Protein AF-A0A926H0R6-F1 (afdb_monomer)

Mean predicted aligned error: 11.36 Å

Solvent-accessible surface area (backbone atoms only — not comparable to full-atom values): 12948 Å² total; per-residue (Å²): 141,80,86,80,84,81,83,81,85,80,87,83,8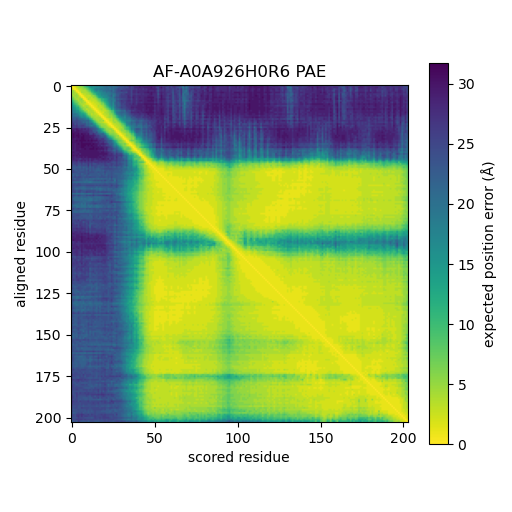8,79,91,78,89,80,87,78,87,74,85,85,77,82,84,78,87,80,84,88,77,82,80,68,85,74,59,99,79,64,80,86,72,78,68,80,77,82,67,42,76,54,72,52,59,65,68,52,47,35,68,73,57,62,52,50,73,68,49,51,52,51,46,49,50,47,47,49,53,46,52,61,71,60,48,72,79,76,77,67,79,34,100,80,74,47,78,68,80,79,79,51,76,64,55,51,50,53,51,48,52,54,46,51,52,48,46,51,50,40,24,52,56,50,55,70,69,45,52,84,79,36,51,62,51,50,55,37,51,40,43,21,48,42,29,38,49,67,48,69,46,59,76,75,55,52,61,78,45,64,70,47,72,70,44,39,51,55,42,28,70,55,38,87,81,47,51,53,67,66,53,55,73,67,47,52,74,68,38,49,53,52,56,56,70,68,48,78,80,88,125

Nearest PDB structures (foldseek):
  6lm1-assembly1_C  TM=3.116E-01  e=1.426E+00  Tolypothrix sp. NIES-4075

Radius of gyration: 22.35 Å; Cα contacts (8 Å, |Δi|>4): 126; chains: 1; bounding box: 53×66×62 Å

Structure (mmCIF, N/CA/C/O backbone):
data_AF-A0A926H0R6-F1
#
_entry.id   AF-A0A926H0R6-F1
#
loop_
_atom_site.group_PDB
_atom_site.id
_atom_site.type_symbol
_atom_site.label_atom_id
_atom_site.label_alt_id
_atom_site.label_comp_id
_atom_site.label_asym_id
_atom_site.label_entity_id
_atom_site.label_seq_id
_atom_site.pdbx_PDB_ins_code
_atom_site.Cartn_x
_atom_site.Cartn_y
_atom_site.Cartn_z
_atom_site.occupancy
_atom_site.B_iso_or_equiv
_atom_site.auth_seq_id
_atom_site.auth_comp_id
_atom_site.auth_asym_id
_atom_site.auth_atom_id
_atom_site.pdbx_PDB_model_num
ATOM 1 N N . MET A 1 1 ? -22.188 37.242 25.058 1.00 43.59 1 MET A N 1
ATOM 2 C CA . MET A 1 1 ? -23.201 36.184 24.853 1.00 43.59 1 MET A CA 1
ATOM 3 C C . MET A 1 1 ? -23.265 35.918 23.361 1.00 43.59 1 MET A C 1
ATOM 5 O O . MET A 1 1 ? -23.744 36.778 22.641 1.00 43.59 1 MET A O 1
ATOM 9 N N . ASN A 1 2 ? -22.692 34.804 22.899 1.00 40.09 2 ASN A N 1
ATOM 10 C CA . ASN A 1 2 ? -22.633 34.453 21.476 1.00 40.09 2 ASN A CA 1
ATOM 11 C C . ASN A 1 2 ? -23.509 33.218 21.225 1.00 40.09 2 ASN A C 1
ATOM 13 O O . ASN A 1 2 ? -23.423 32.274 22.014 1.00 40.09 2 ASN A O 1
ATOM 17 N N . PRO A 1 3 ? -24.358 33.223 20.182 1.00 56.47 3 PRO A N 1
ATOM 18 C CA . PRO A 1 3 ? -25.362 32.193 19.988 1.00 56.47 3 PRO A CA 1
ATOM 19 C C . PRO A 1 3 ? -24.773 30.873 19.476 1.00 56.47 3 PRO A C 1
ATOM 21 O O . PRO A 1 3 ? -23.846 30.809 18.668 1.00 56.47 3 PRO A O 1
ATOM 24 N N . THR A 1 4 ? -25.380 29.825 20.010 1.00 53.19 4 THR A N 1
ATOM 25 C CA . THR A 1 4 ? -25.258 28.391 19.780 1.00 53.19 4 THR A CA 1
ATOM 26 C C . THR A 1 4 ? -25.299 28.017 18.296 1.00 53.19 4 THR A C 1
ATOM 28 O O . THR A 1 4 ? -26.250 28.334 17.584 1.00 53.19 4 THR A O 1
ATOM 31 N N . LYS A 1 5 ? -24.280 27.284 17.831 1.00 55.09 5 LYS A N 1
ATOM 32 C CA . LYS A 1 5 ? -24.277 26.656 16.503 1.00 55.09 5 LYS A CA 1
ATOM 33 C C . LYS A 1 5 ? -25.198 25.436 16.529 1.00 55.09 5 LYS A C 1
ATOM 35 O O . LYS A 1 5 ? -24.943 24.481 17.256 1.00 55.09 5 LYS A O 1
ATOM 40 N N . GLN A 1 6 ? -26.274 25.506 15.753 1.00 46.56 6 GLN A N 1
ATOM 41 C CA . GLN A 1 6 ? -27.238 24.430 15.555 1.00 46.56 6 GLN A CA 1
ATOM 42 C C . GLN A 1 6 ? -26.593 23.278 14.773 1.00 46.56 6 GLN A C 1
ATOM 44 O O . GLN A 1 6 ? -26.162 23.437 13.633 1.00 46.56 6 GLN A O 1
ATOM 49 N N . THR A 1 7 ? -26.537 22.108 15.399 1.00 49.53 7 THR A N 1
ATOM 50 C CA . THR A 1 7 ? -26.286 20.816 14.759 1.00 49.53 7 THR A CA 1
ATOM 51 C C . THR A 1 7 ? -27.517 20.406 13.949 1.00 49.53 7 THR A C 1
ATOM 53 O O . THR A 1 7 ? -28.541 20.043 14.524 1.00 49.53 7 THR A O 1
ATOM 56 N N . MET A 1 8 ? -27.431 20.462 12.617 1.00 46.59 8 MET A N 1
ATOM 57 C CA . MET A 1 8 ? -28.417 19.845 11.726 1.00 46.59 8 MET A CA 1
ATOM 58 C C . MET A 1 8 ? -28.054 18.377 11.494 1.00 46.59 8 MET A C 1
ATOM 60 O O . MET A 1 8 ? -27.178 18.046 10.698 1.00 46.59 8 MET A O 1
ATOM 64 N N . THR A 1 9 ? -28.747 17.502 12.213 1.00 50.78 9 THR A N 1
ATOM 65 C CA . THR A 1 9 ? -28.768 16.055 11.991 1.00 50.78 9 THR A CA 1
ATOM 66 C C . THR A 1 9 ? -29.660 15.763 10.784 1.00 50.78 9 THR A C 1
ATOM 68 O O . THR A 1 9 ? -30.882 15.831 10.893 1.00 50.78 9 THR A O 1
ATOM 71 N N . ALA A 1 10 ? -29.073 15.452 9.628 1.00 52.97 10 ALA A N 1
ATOM 72 C CA . ALA A 1 10 ? -29.818 14.977 8.463 1.00 52.97 10 ALA A CA 1
ATOM 73 C C . ALA A 1 10 ? -29.716 13.448 8.382 1.00 52.97 10 ALA A C 1
ATOM 75 O O . ALA A 1 10 ? -28.676 12.892 8.033 1.00 52.97 10 ALA A O 1
ATOM 76 N N . ILE A 1 11 ? -30.811 12.779 8.739 1.00 53.97 11 ILE A N 1
ATOM 77 C CA . ILE A 1 11 ? -31.022 11.344 8.547 1.00 53.97 11 ILE A CA 1
ATOM 78 C C . ILE A 1 11 ? -31.402 11.140 7.078 1.00 53.97 11 ILE A C 1
ATOM 80 O O . ILE A 1 11 ? -32.470 11.576 6.655 1.00 53.97 11 ILE A O 1
ATOM 84 N N . PHE A 1 12 ? -30.543 10.473 6.308 1.00 49.59 12 PHE A N 1
ATOM 85 C CA . PHE A 1 12 ? -30.875 9.996 4.967 1.00 49.59 12 PHE A CA 1
ATOM 86 C C . PHE A 1 12 ? -30.918 8.468 4.982 1.00 49.59 12 PHE A C 1
ATOM 88 O O . PHE A 1 12 ? -29.890 7.794 4.977 1.00 49.59 12 PHE A O 1
ATOM 95 N N . ILE A 1 13 ? -32.137 7.934 5.029 1.00 57.31 13 ILE A N 1
ATOM 96 C CA . ILE A 1 13 ? -32.437 6.527 4.776 1.00 57.31 13 ILE A CA 1
ATOM 97 C C . ILE A 1 13 ? -32.892 6.439 3.322 1.00 57.31 13 ILE A C 1
ATOM 99 O O . ILE A 1 13 ? -33.930 6.990 2.964 1.00 57.31 13 ILE A O 1
ATOM 103 N N . ALA A 1 14 ? -32.133 5.728 2.493 1.00 51.16 14 ALA A N 1
ATOM 104 C CA . ALA A 1 14 ? -32.596 5.271 1.190 1.00 51.16 14 ALA A CA 1
ATOM 105 C C . ALA A 1 14 ? -32.067 3.852 0.949 1.00 51.16 14 ALA A C 1
ATOM 107 O O . ALA A 1 14 ? -30.951 3.651 0.474 1.00 51.16 14 ALA A O 1
ATOM 108 N N . LEU A 1 15 ? -32.885 2.865 1.325 1.00 52.38 15 LEU A N 1
ATOM 109 C CA . LEU A 1 15 ? -32.765 1.488 0.857 1.00 52.38 15 LEU A CA 1
ATOM 110 C C . LEU A 1 15 ? -33.202 1.452 -0.611 1.00 52.38 15 LEU A C 1
ATOM 112 O O . LEU A 1 15 ? -34.376 1.668 -0.908 1.00 52.38 15 LEU A O 1
ATOM 116 N N . LEU A 1 16 ? -32.284 1.122 -1.516 1.00 61.50 16 LEU A N 1
ATOM 117 C CA . LEU A 1 16 ? -32.637 0.693 -2.865 1.00 61.50 16 LEU A CA 1
ATOM 118 C C . LEU A 1 16 ? -31.937 -0.638 -3.146 1.00 61.50 16 LEU A C 1
ATOM 120 O O . LEU A 1 16 ? -30.750 -0.688 -3.459 1.00 61.50 16 LEU A O 1
ATOM 124 N N . ALA A 1 17 ? -32.683 -1.728 -2.976 1.00 54.56 17 ALA A N 1
ATOM 125 C CA . ALA A 1 17 ? -32.257 -3.065 -3.354 1.00 54.56 17 ALA A CA 1
ATOM 126 C C . ALA A 1 17 ? -32.544 -3.269 -4.847 1.00 54.56 17 ALA A C 1
ATOM 128 O O . ALA A 1 17 ? -33.696 -3.426 -5.247 1.00 54.56 17 ALA A O 1
ATOM 129 N N . VAL A 1 18 ? -31.496 -3.267 -5.671 1.00 57.09 18 VAL A N 1
ATOM 130 C CA . VAL A 1 18 ? -31.572 -3.701 -7.070 1.00 57.09 18 VAL A CA 1
ATOM 131 C C . VAL A 1 18 ? -30.968 -5.098 -7.151 1.00 57.09 18 VAL A C 1
ATOM 133 O O . VAL A 1 18 ? -29.755 -5.268 -7.063 1.00 57.09 18 VAL A O 1
ATOM 136 N N . ALA A 1 19 ? -31.829 -6.104 -7.288 1.00 54.84 19 ALA A N 1
ATOM 137 C CA . ALA A 1 19 ? -31.430 -7.470 -7.596 1.00 54.84 19 ALA A CA 1
ATOM 138 C C . ALA A 1 19 ? -31.252 -7.602 -9.115 1.00 54.84 19 ALA A C 1
ATOM 140 O O . ALA A 1 19 ? -32.226 -7.739 -9.853 1.00 54.84 19 ALA A O 1
ATOM 141 N N . SER A 1 20 ? -30.010 -7.547 -9.594 1.00 61.81 20 SER A N 1
ATOM 142 C CA . SER A 1 20 ? -29.658 -7.906 -10.968 1.00 61.81 20 SER A CA 1
ATOM 143 C C . SER A 1 20 ? -29.132 -9.342 -11.004 1.00 61.81 20 SER A C 1
ATOM 145 O O . SER A 1 20 ? -28.048 -9.651 -10.511 1.00 61.81 20 SER A O 1
ATOM 147 N N . ALA A 1 21 ? -29.925 -10.240 -11.589 1.00 53.62 21 ALA A N 1
ATOM 148 C CA . ALA A 1 21 ? -29.492 -11.584 -11.939 1.00 53.62 21 ALA A CA 1
ATOM 149 C C . ALA A 1 21 ? -28.583 -11.510 -13.175 1.00 53.62 21 ALA A C 1
ATOM 151 O O . ALA A 1 21 ? -29.041 -11.192 -14.271 1.00 53.62 21 ALA A O 1
ATOM 152 N N . SER A 1 22 ? -27.296 -11.802 -12.999 1.00 56.94 22 SER A N 1
ATOM 153 C CA . SER A 1 22 ? -26.353 -11.963 -14.109 1.00 56.94 22 SER A CA 1
ATOM 154 C C . SER A 1 22 ? -26.270 -13.441 -14.509 1.00 56.94 22 SER A C 1
ATOM 156 O O . SER A 1 22 ? -26.085 -14.287 -13.630 1.00 56.94 22 SER A O 1
ATOM 158 N N . PRO A 1 23 ? -26.370 -13.790 -15.806 1.00 55.56 23 PRO A N 1
ATOM 159 C CA . PRO A 1 23 ? -26.137 -15.151 -16.268 1.0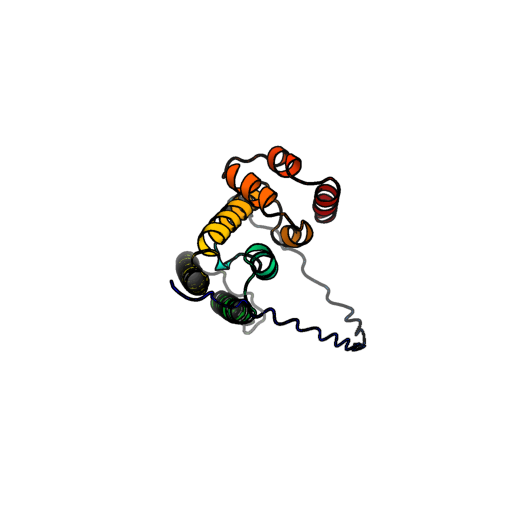0 55.56 23 PRO A CA 1
ATOM 160 C C . PRO A 1 23 ? -24.662 -15.528 -16.080 1.00 55.56 23 PRO A C 1
ATOM 162 O O . PRO A 1 23 ? -23.755 -14.852 -16.566 1.00 55.56 23 PRO A O 1
ATOM 165 N N . VAL A 1 24 ? -24.427 -16.632 -15.371 1.00 57.94 24 VAL A N 1
ATOM 166 C CA . VAL A 1 24 ? -23.109 -17.254 -15.217 1.00 57.94 24 VAL A CA 1
ATOM 167 C C . VAL A 1 24 ? -22.723 -17.898 -16.549 1.00 57.94 24 VAL A C 1
ATOM 169 O O . VAL A 1 24 ? -23.187 -18.985 -16.886 1.00 57.94 24 VAL A O 1
ATOM 172 N N . LEU A 1 25 ? -21.859 -17.232 -17.315 1.00 60.28 25 LEU A N 1
ATOM 173 C CA . LEU A 1 25 ? -21.138 -17.863 -18.416 1.00 60.28 25 LEU A CA 1
ATOM 174 C C . LEU A 1 25 ? -19.958 -18.645 -17.833 1.00 60.28 25 LEU A C 1
ATOM 176 O O . LEU A 1 25 ? -18.951 -18.081 -17.408 1.00 60.28 25 LEU A O 1
ATOM 180 N N . ALA A 1 26 ? -20.101 -19.967 -17.813 1.00 55.81 26 ALA A N 1
ATOM 181 C CA . ALA A 1 26 ? -19.024 -20.903 -17.545 1.00 55.81 26 ALA A CA 1
ATOM 182 C C . ALA A 1 26 ? -17.978 -20.825 -18.672 1.00 55.81 26 ALA A C 1
ATOM 184 O O . ALA A 1 26 ? -18.093 -21.503 -19.693 1.00 55.81 26 ALA A O 1
ATOM 185 N N . GLN A 1 27 ? -16.939 -20.007 -18.494 1.00 56.19 27 GLN A N 1
ATOM 186 C CA . GLN A 1 27 ? -15.769 -20.033 -19.368 1.00 56.19 27 GLN A CA 1
ATOM 187 C C . GLN A 1 27 ? -14.824 -21.154 -18.922 1.00 56.19 27 GLN A C 1
ATOM 189 O O . GLN A 1 27 ? -13.934 -20.996 -18.089 1.00 56.19 27 GLN A O 1
ATOM 194 N N . ARG A 1 28 ? -15.084 -22.328 -19.494 1.00 48.53 28 ARG A N 1
ATOM 195 C CA . ARG A 1 28 ? -14.245 -23.524 -19.475 1.00 48.53 28 ARG A CA 1
ATOM 196 C C . ARG A 1 28 ? -13.055 -23.331 -20.423 1.00 48.53 28 ARG A C 1
ATOM 198 O O . ARG A 1 28 ? -13.261 -23.122 -21.611 1.00 48.53 28 ARG A O 1
ATOM 205 N N . GLY A 1 29 ? -11.838 -23.533 -19.917 1.00 43.88 29 GLY A N 1
ATOM 206 C CA . GLY A 1 29 ? -10.712 -24.030 -20.719 1.00 43.88 29 GLY A CA 1
ATOM 207 C C . GLY A 1 29 ? -9.633 -23.016 -21.115 1.00 43.88 29 GLY A C 1
ATOM 208 O O . GLY A 1 29 ? -9.831 -22.178 -21.985 1.00 43.88 29 GLY A O 1
ATOM 209 N N . GLY A 1 30 ? -8.453 -23.196 -20.519 1.00 43.69 30 GLY A N 1
ATOM 210 C CA . GLY A 1 30 ? -7.177 -22.570 -20.872 1.00 43.69 30 GLY A CA 1
ATOM 211 C C . GLY A 1 30 ? -6.252 -22.657 -19.654 1.00 43.69 30 GLY A C 1
ATOM 212 O O . GLY A 1 30 ? -6.251 -21.764 -18.824 1.00 43.69 30 GLY A O 1
ATOM 213 N N . GLY A 1 31 ? -5.558 -23.758 -19.361 1.00 43.41 31 GLY A N 1
ATOM 214 C CA . GLY A 1 31 ? -4.883 -24.649 -20.294 1.00 43.41 31 GLY A CA 1
ATOM 215 C C . GLY A 1 31 ? -3.548 -24.026 -20.701 1.00 43.41 31 GLY A C 1
ATOM 216 O O . GLY A 1 31 ? -3.504 -23.279 -21.668 1.00 43.41 31 GLY A O 1
ATOM 217 N N . GLY A 1 32 ? -2.476 -24.350 -19.971 1.00 42.47 32 GLY A N 1
ATOM 218 C CA . GLY A 1 32 ? -1.101 -24.170 -20.448 1.00 42.47 32 GLY A CA 1
ATOM 219 C C . GLY A 1 32 ? -0.351 -22.969 -19.876 1.00 42.47 32 GLY A C 1
ATOM 220 O O . GLY A 1 32 ? -0.428 -21.857 -20.381 1.00 42.47 32 GLY A O 1
ATOM 221 N N . GLY A 1 33 ? 0.460 -23.226 -18.853 1.00 38.09 33 GLY A N 1
ATOM 222 C CA . GLY A 1 33 ? 1.425 -22.269 -18.320 1.00 38.09 33 GLY A CA 1
ATOM 223 C C . GLY A 1 33 ? 2.471 -22.963 -17.461 1.00 38.09 33 GLY A C 1
ATOM 224 O O . GLY A 1 33 ? 2.718 -22.551 -16.334 1.00 38.09 33 GLY A O 1
ATOM 225 N N . PHE A 1 34 ? 3.013 -24.067 -17.980 1.00 39.03 34 PHE A N 1
ATOM 226 C CA . PHE A 1 34 ? 4.142 -24.800 -17.419 1.00 39.03 34 PHE A CA 1
ATOM 227 C C . PHE A 1 34 ? 5.294 -23.814 -17.196 1.00 39.03 34 PHE A C 1
ATOM 229 O O . PHE A 1 34 ? 5.878 -23.292 -18.148 1.00 39.03 34 PHE A O 1
ATOM 236 N N . GLY A 1 35 ? 5.558 -23.503 -15.925 1.00 39.12 35 GLY A N 1
ATOM 237 C CA . GLY A 1 35 ? 6.699 -22.708 -15.502 1.00 39.12 35 GLY A CA 1
ATOM 238 C C . GLY A 1 35 ? 7.971 -23.388 -15.983 1.00 39.12 35 GLY A C 1
ATOM 239 O O . GLY A 1 35 ? 8.364 -24.425 -15.455 1.00 39.12 35 GLY A O 1
ATOM 240 N N . GLY A 1 36 ? 8.574 -22.820 -17.026 1.00 38.53 36 GLY A N 1
ATOM 241 C CA . GLY A 1 36 ? 9.830 -23.309 -17.569 1.00 38.53 36 GLY A CA 1
ATOM 242 C C . GLY A 1 36 ? 10.932 -23.327 -16.499 1.00 38.53 36 GLY A C 1
ATOM 243 O O . GLY A 1 36 ? 10.884 -22.521 -15.563 1.00 38.53 36 GLY A O 1
ATOM 244 N N . PRO A 1 37 ? 11.928 -24.220 -16.632 1.00 39.34 37 PRO A N 1
ATOM 245 C CA . PRO A 1 37 ? 12.999 -24.394 -15.660 1.00 39.34 37 PRO A CA 1
ATOM 246 C C . PRO A 1 37 ? 13.697 -23.065 -15.370 1.00 39.34 37 PRO A C 1
ATOM 248 O O . PRO A 1 37 ? 14.290 -22.442 -16.252 1.00 39.34 37 PRO A O 1
ATOM 251 N N . GLY A 1 38 ? 13.591 -22.618 -14.120 1.00 39.28 38 GLY A N 1
ATOM 252 C CA . GLY A 1 38 ? 14.312 -21.460 -13.622 1.00 39.28 38 GLY A CA 1
ATOM 253 C C . GLY A 1 38 ? 15.811 -21.691 -13.759 1.00 39.28 38 GLY A C 1
ATOM 254 O O . GLY A 1 38 ? 16.366 -22.590 -13.130 1.00 39.28 38 GLY A O 1
ATOM 255 N N . GLY A 1 39 ? 16.461 -20.867 -14.579 1.00 38.09 39 GLY A N 1
ATOM 256 C CA . GLY A 1 39 ? 17.914 -20.823 -14.660 1.00 38.09 39 GLY A CA 1
ATOM 257 C C . GLY A 1 39 ? 18.558 -20.479 -13.304 1.00 38.09 39 GLY A C 1
ATOM 258 O O . GLY A 1 39 ? 17.908 -19.884 -12.431 1.00 38.09 39 GLY A O 1
ATOM 259 N N . PRO A 1 40 ? 19.839 -20.842 -13.113 1.00 37.84 40 PRO A N 1
ATOM 260 C CA . PRO A 1 40 ? 20.592 -20.579 -11.890 1.00 37.84 40 PRO A CA 1
ATOM 261 C C . PRO A 1 40 ? 20.707 -19.064 -11.668 1.00 37.84 40 PRO A C 1
ATOM 263 O O . PRO A 1 40 ? 21.462 -18.364 -12.331 1.00 37.84 40 PRO A O 1
ATOM 266 N N . GLY A 1 41 ? 19.867 -18.552 -10.770 1.00 44.41 41 GLY A N 1
ATOM 267 C CA . GLY A 1 41 ? 19.607 -17.121 -10.571 1.00 44.41 41 GLY A CA 1
ATOM 268 C C . GLY A 1 41 ? 18.185 -16.827 -10.073 1.00 44.41 41 GLY A C 1
ATOM 269 O O . GLY A 1 41 ? 17.877 -15.700 -9.689 1.00 44.41 41 GLY A O 1
ATOM 270 N N . GLY A 1 42 ? 17.314 -17.843 -10.047 1.00 42.06 42 GLY A N 1
ATOM 271 C CA . GLY A 1 42 ? 15.936 -17.752 -9.571 1.00 42.06 42 GLY A CA 1
ATOM 272 C C . GLY A 1 42 ? 15.783 -17.256 -8.126 1.00 42.06 42 GLY A C 1
ATOM 273 O O . GLY A 1 42 ? 16.287 -17.851 -7.176 1.00 42.06 42 GLY A O 1
ATOM 274 N N . MET A 1 43 ? 15.001 -16.185 -7.977 1.00 40.44 43 MET A N 1
ATOM 275 C CA . MET A 1 43 ? 14.241 -15.779 -6.781 1.00 40.44 43 MET A CA 1
ATOM 276 C C . MET A 1 43 ? 14.984 -15.404 -5.486 1.00 40.44 43 MET A C 1
ATOM 278 O O . MET A 1 43 ? 14.355 -14.823 -4.600 1.00 40.44 43 MET A O 1
ATOM 282 N N . ARG A 1 44 ? 16.290 -15.648 -5.341 1.00 39.91 44 ARG A N 1
ATOM 283 C CA . ARG A 1 44 ? 17.036 -15.323 -4.109 1.00 39.91 44 ARG A CA 1
ATOM 284 C C . ARG A 1 44 ? 17.429 -13.845 -4.020 1.00 39.91 44 ARG A C 1
ATOM 286 O O . ARG A 1 44 ? 18.602 -13.508 -4.102 1.00 39.91 44 ARG A O 1
ATOM 293 N N . GLY A 1 45 ? 16.448 -12.965 -3.827 1.00 50.84 45 GLY A N 1
ATOM 294 C CA . GLY A 1 45 ? 16.741 -11.587 -3.413 1.00 50.84 45 GLY A CA 1
ATOM 295 C C . GLY A 1 45 ? 15.826 -10.500 -3.948 1.00 50.84 45 GLY A C 1
ATOM 296 O O . GLY A 1 45 ? 16.213 -9.335 -3.904 1.00 50.84 45 GLY A O 1
ATOM 297 N N . ARG A 1 46 ? 14.624 -10.822 -4.445 1.00 58.97 46 ARG A N 1
ATOM 298 C CA . ARG A 1 46 ? 13.642 -9.764 -4.701 1.00 58.97 46 ARG A CA 1
ATOM 299 C C . ARG A 1 46 ? 13.192 -9.238 -3.340 1.00 58.97 46 ARG A C 1
ATOM 301 O O . ARG A 1 46 ? 12.327 -9.836 -2.704 1.00 58.97 46 ARG A O 1
ATOM 308 N N . GLN A 1 47 ? 13.870 -8.194 -2.863 1.00 68.75 47 GLN A N 1
ATOM 309 C CA . GLN A 1 47 ? 13.458 -7.471 -1.669 1.00 68.75 47 GLN A CA 1
ATOM 310 C C . GLN A 1 47 ? 11.970 -7.132 -1.824 1.00 68.75 47 GLN A C 1
ATOM 312 O O . GLN A 1 47 ? 11.547 -6.790 -2.938 1.00 68.75 47 GLN A O 1
ATOM 317 N N . PRO A 1 48 ? 11.165 -7.295 -0.760 1.00 74.94 48 PRO A N 1
ATOM 318 C CA . PRO A 1 48 ? 9.786 -6.844 -0.776 1.00 74.94 48 PRO A CA 1
ATOM 319 C C . PRO A 1 48 ? 9.756 -5.398 -1.272 1.00 74.94 48 PRO A C 1
ATOM 321 O O . PRO A 1 48 ? 10.567 -4.578 -0.840 1.00 74.94 48 PRO A O 1
ATOM 324 N N . MET A 1 49 ? 8.882 -5.109 -2.237 1.00 81.94 49 MET A N 1
ATOM 325 C CA . MET A 1 49 ? 8.675 -3.726 -2.663 1.00 81.94 49 MET A CA 1
ATOM 326 C C . MET A 1 49 ? 8.222 -2.925 -1.437 1.00 81.94 49 MET A C 1
ATOM 328 O O . MET A 1 49 ? 7.366 -3.441 -0.711 1.00 81.94 49 MET A O 1
ATOM 332 N N . PRO A 1 50 ? 8.768 -1.718 -1.212 1.00 87.38 50 PRO A N 1
ATOM 333 C CA . PRO A 1 50 ? 8.374 -0.893 -0.078 1.00 87.38 50 PRO A CA 1
ATOM 334 C C . PRO A 1 50 ? 6.875 -0.600 -0.150 1.00 87.38 50 PRO A C 1
ATOM 336 O O . PRO A 1 50 ? 6.354 -0.309 -1.234 1.00 87.38 50 PRO A O 1
ATOM 339 N N . VAL A 1 51 ? 6.186 -0.674 0.989 1.00 93.69 51 VAL A N 1
ATOM 340 C CA . VAL A 1 51 ? 4.777 -0.295 1.056 1.00 93.69 51 VAL A CA 1
ATOM 341 C C . VAL A 1 51 ? 4.680 1.226 0.999 1.00 93.69 51 VAL A C 1
ATOM 343 O O . VAL A 1 51 ? 5.343 1.956 1.732 1.00 93.69 51 VAL A O 1
ATOM 346 N N . SER A 1 52 ? 3.822 1.726 0.118 1.00 96.19 52 SER A N 1
ATOM 347 C CA . SER A 1 52 ? 3.449 3.136 0.053 1.00 96.19 52 SER A CA 1
ATOM 348 C C . SER A 1 52 ? 1.937 3.296 -0.075 1.00 96.19 52 SER A C 1
ATOM 350 O O . SER A 1 52 ? 1.218 2.334 -0.361 1.00 96.19 52 SER A O 1
ATOM 352 N N . ALA A 1 53 ? 1.448 4.532 0.070 1.00 97.44 53 ALA A N 1
ATOM 353 C CA . ALA A 1 53 ? 0.035 4.863 -0.116 1.00 97.44 53 ALA A CA 1
ATOM 354 C C . ALA A 1 53 ? -0.518 4.375 -1.469 1.00 97.44 53 ALA A C 1
ATOM 356 O O . ALA A 1 53 ? -1.662 3.944 -1.547 1.00 97.44 53 ALA A O 1
ATOM 357 N N . ALA A 1 54 ? 0.309 4.378 -2.520 1.00 97.00 54 ALA A N 1
ATOM 358 C CA . ALA A 1 54 ? -0.078 3.932 -3.857 1.00 97.00 54 ALA A CA 1
ATOM 359 C C . ALA A 1 54 ? -0.163 2.403 -4.025 1.00 97.00 54 ALA A C 1
ATOM 361 O O . ALA A 1 54 ? -0.735 1.925 -5.004 1.00 97.00 54 ALA A O 1
ATOM 362 N N . THR A 1 55 ? 0.418 1.633 -3.102 1.00 94.75 55 THR A N 1
ATOM 363 C CA . THR A 1 55 ? 0.411 0.159 -3.142 1.00 94.75 55 THR A CA 1
ATOM 364 C C . THR A 1 55 ? -0.616 -0.473 -2.210 1.00 94.75 55 THR A C 1
ATOM 366 O O . THR A 1 55 ? -0.827 -1.684 -2.276 1.00 94.75 55 THR A O 1
ATOM 369 N N . LEU A 1 56 ? -1.239 0.321 -1.335 1.00 95.94 56 LEU A N 1
ATOM 370 C CA . LEU A 1 56 ? -2.252 -0.168 -0.407 1.00 95.94 56 LEU A CA 1
ATOM 371 C C . LEU A 1 56 ? -3.549 -0.539 -1.153 1.00 95.94 56 LEU A C 1
ATOM 373 O O . LEU A 1 56 ? -3.929 0.153 -2.102 1.00 95.94 56 LEU A O 1
ATOM 377 N N . PRO A 1 57 ? -4.257 -1.606 -0.735 1.00 95.44 57 PRO A N 1
ATOM 378 C CA . PRO A 1 57 ? -5.591 -1.903 -1.250 1.00 95.44 57 PRO A CA 1
ATOM 379 C C . PRO A 1 57 ? -6.567 -0.758 -0.949 1.00 95.44 57 PRO A C 1
ATOM 381 O O . PRO A 1 57 ? -6.646 -0.288 0.190 1.00 95.44 57 PRO A O 1
ATOM 384 N N . LEU A 1 58 ? -7.330 -0.327 -1.958 1.00 96.50 58 LEU A N 1
ATOM 385 C CA . LEU A 1 58 ? -8.263 0.799 -1.835 1.00 96.50 58 LEU A CA 1
ATOM 386 C C . LEU A 1 58 ? -9.364 0.503 -0.814 1.00 96.50 58 LEU A C 1
ATOM 388 O O . LEU A 1 58 ? -9.776 1.391 -0.079 1.00 96.50 58 LEU A O 1
ATOM 392 N N . GLU A 1 59 ? -9.811 -0.746 -0.746 1.00 95.50 59 GLU A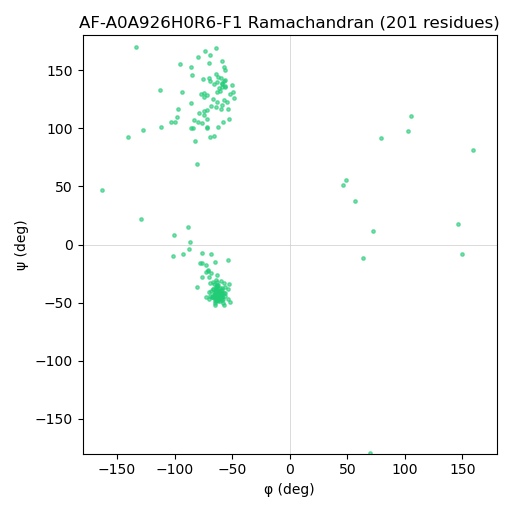 N 1
ATOM 393 C CA . GLU A 1 59 ? -10.847 -1.218 0.166 1.00 95.50 59 GLU A CA 1
ATOM 394 C C . GLU A 1 59 ? -10.407 -1.039 1.623 1.00 95.50 59 GLU A C 1
ATOM 396 O O . GLU A 1 59 ? -11.147 -0.478 2.430 1.00 95.50 59 GLU A O 1
ATOM 401 N N . VAL A 1 60 ? -9.161 -1.413 1.930 1.00 95.44 60 VAL A N 1
ATOM 402 C CA . VAL A 1 60 ? -8.580 -1.255 3.269 1.00 95.44 60 VAL A CA 1
ATOM 403 C C . VAL A 1 60 ? -8.372 0.221 3.602 1.00 95.44 60 VAL A C 1
ATOM 405 O O . VAL A 1 60 ? -8.664 0.645 4.718 1.00 95.44 60 VAL A O 1
ATOM 408 N N . MET A 1 61 ? -7.920 1.035 2.640 1.00 97.06 61 MET A N 1
ATOM 409 C CA . MET A 1 61 ? -7.835 2.485 2.838 1.00 97.06 61 MET A CA 1
ATOM 410 C C . MET A 1 61 ? -9.210 3.106 3.101 1.00 97.06 61 MET A C 1
ATOM 412 O O . MET A 1 61 ? -9.327 3.966 3.967 1.00 97.06 61 MET A O 1
ATOM 416 N N . ASN A 1 62 ? -10.242 2.682 2.370 1.00 96.88 62 ASN A N 1
ATOM 417 C CA . ASN A 1 62 ? -11.599 3.202 2.491 1.00 96.88 62 ASN A CA 1
ATOM 418 C C . ASN A 1 62 ? -12.201 2.896 3.864 1.00 96.88 62 ASN A C 1
ATOM 420 O O . ASN A 1 62 ? -12.734 3.802 4.500 1.00 96.88 62 ASN A O 1
ATOM 424 N N . GLU A 1 63 ? -12.070 1.652 4.327 1.00 94.62 63 GLU A N 1
ATOM 425 C CA . GLU A 1 63 ? -12.535 1.222 5.648 1.00 94.62 63 GLU A CA 1
ATOM 426 C C . GLU A 1 63 ? -11.760 1.920 6.769 1.00 94.62 63 GLU A C 1
ATOM 428 O O . GLU A 1 63 ? -12.355 2.562 7.633 1.00 94.62 63 GLU A O 1
ATOM 433 N N . TYR A 1 64 ? -10.427 1.871 6.721 1.00 95.94 64 TYR A N 1
ATOM 434 C CA . TYR A 1 64 ? -9.596 2.387 7.801 1.00 95.94 64 TYR A CA 1
ATOM 435 C C . TYR A 1 64 ? -9.585 3.917 7.855 1.00 95.94 64 TYR A C 1
ATOM 437 O O . TYR A 1 64 ? -9.740 4.499 8.920 1.00 95.94 64 TYR A O 1
ATOM 445 N N . LEU A 1 65 ? -9.438 4.613 6.725 1.00 97.62 65 LEU A N 1
ATOM 446 C CA . LEU A 1 65 ? -9.345 6.081 6.699 1.00 97.62 65 LEU A CA 1
ATOM 447 C C . LEU A 1 65 ? -10.707 6.776 6.623 1.00 97.62 65 LEU A C 1
ATOM 449 O O . LEU A 1 65 ? -10.742 8.009 6.668 1.00 97.62 65 LEU A O 1
ATOM 453 N N . ALA A 1 66 ? -11.801 6.013 6.515 1.00 97.25 66 ALA A N 1
ATOM 454 C CA . ALA A 1 66 ? -13.144 6.531 6.265 1.00 97.25 66 ALA A CA 1
ATOM 455 C C . ALA A 1 66 ? -13.143 7.519 5.083 1.00 97.25 66 ALA A C 1
ATOM 457 O O . ALA A 1 66 ? -13.492 8.693 5.223 1.00 97.25 66 ALA A O 1
ATOM 458 N N . LEU A 1 67 ? -12.652 7.058 3.927 1.00 98.12 67 LEU A N 1
ATOM 459 C CA . LEU A 1 67 ? -12.557 7.893 2.730 1.00 98.12 67 LEU A CA 1
ATOM 460 C C . LEU A 1 67 ? -13.952 8.332 2.269 1.00 98.12 67 LEU A C 1
ATOM 462 O O . LEU A 1 67 ? -14.908 7.557 2.262 1.00 98.12 67 LEU A O 1
ATOM 466 N N . THR A 1 68 ? -14.068 9.588 1.846 1.00 98.44 68 THR A N 1
ATOM 467 C CA . THR A 1 68 ? -15.293 10.072 1.197 1.00 98.44 68 THR A CA 1
ATOM 468 C C . THR A 1 68 ? -15.444 9.447 -0.196 1.00 98.44 68 THR A C 1
ATOM 470 O O . THR A 1 68 ? -14.435 9.115 -0.825 1.00 98.44 68 THR A O 1
ATOM 473 N N . PRO A 1 69 ? -16.668 9.359 -0.755 1.00 98.19 69 PRO A N 1
ATOM 474 C CA . PRO A 1 69 ? -16.867 8.843 -2.113 1.00 98.19 69 PRO A CA 1
ATOM 475 C C . PRO A 1 69 ? -16.004 9.555 -3.167 1.00 98.19 69 PRO A C 1
ATOM 477 O O . PRO A 1 69 ? -15.454 8.910 -4.060 1.00 98.19 69 PRO A O 1
ATOM 480 N N . THR A 1 70 ? -15.829 10.874 -3.028 1.00 98.31 70 THR A N 1
ATOM 481 C CA . THR A 1 70 ? -14.977 11.686 -3.908 1.00 98.31 70 THR A CA 1
ATOM 482 C C . THR A 1 70 ? -13.505 11.295 -3.795 1.00 98.31 70 THR A C 1
ATOM 484 O O . THR A 1 70 ? -12.865 11.050 -4.817 1.00 98.31 70 THR A O 1
ATOM 487 N N . GLN A 1 71 ? -12.974 11.171 -2.571 1.00 98.56 71 GLN A N 1
ATOM 488 C CA . GLN A 1 71 ? -11.594 10.725 -2.348 1.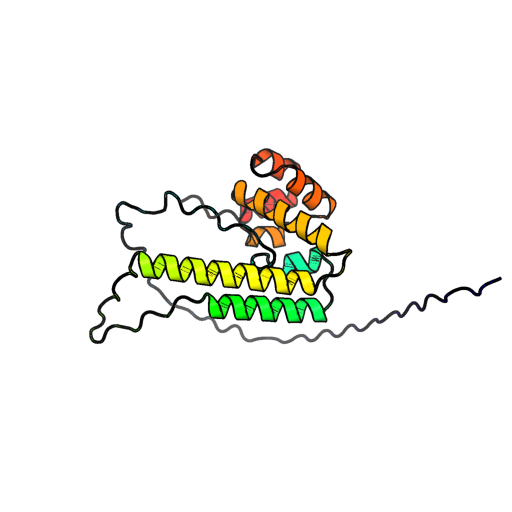00 98.56 71 GLN A CA 1
ATOM 489 C C . GLN A 1 71 ? -11.371 9.320 -2.920 1.00 98.56 71 GLN A C 1
ATOM 491 O O . GLN A 1 71 ? -10.402 9.097 -3.643 1.00 98.56 71 GLN A O 1
ATOM 496 N N . THR A 1 72 ? -12.289 8.385 -2.661 1.00 98.50 72 THR A N 1
ATOM 497 C CA . THR A 1 72 ? -12.214 7.006 -3.163 1.00 98.50 72 THR A CA 1
ATOM 498 C C . THR A 1 72 ? -12.180 6.961 -4.691 1.00 98.50 72 THR A C 1
ATOM 500 O O . THR A 1 72 ? -11.356 6.246 -5.263 1.00 98.50 72 THR A O 1
ATOM 503 N N . ALA A 1 73 ? -13.012 7.757 -5.371 1.00 98.38 73 ALA A N 1
ATOM 504 C CA . ALA A 1 73 ? -12.997 7.854 -6.830 1.00 98.38 73 ALA A CA 1
ATOM 505 C C . ALA A 1 73 ? -11.664 8.409 -7.366 1.00 98.38 73 ALA A C 1
ATOM 507 O O . ALA A 1 73 ? -11.098 7.847 -8.302 1.00 98.38 73 ALA A O 1
ATOM 508 N N . GLN A 1 74 ? -11.126 9.467 -6.753 1.00 98.38 74 GLN A N 1
ATOM 509 C CA . GLN A 1 74 ? -9.855 10.067 -7.173 1.00 98.38 74 GLN A CA 1
ATOM 510 C C . GLN A 1 74 ? -8.662 9.128 -6.941 1.00 98.38 74 GLN A C 1
ATOM 512 O O . GLN A 1 74 ? -7.838 8.950 -7.838 1.00 98.38 74 GLN A O 1
ATOM 517 N N . ILE A 1 75 ? -8.594 8.463 -5.784 1.00 98.38 75 ILE A N 1
ATOM 518 C CA . ILE A 1 75 ? -7.548 7.474 -5.480 1.00 98.38 75 ILE A CA 1
ATOM 519 C C . ILE A 1 75 ? -7.643 6.281 -6.442 1.00 98.38 75 ILE A C 1
ATOM 521 O O . ILE A 1 75 ? -6.620 5.790 -6.930 1.00 98.38 75 ILE A O 1
ATOM 525 N N . LYS A 1 76 ? -8.857 5.832 -6.784 1.00 98.12 76 LYS A N 1
ATOM 526 C CA . LYS A 1 76 ? -9.061 4.793 -7.803 1.00 98.12 76 LYS A CA 1
ATOM 527 C C . LYS A 1 76 ? -8.478 5.210 -9.155 1.00 98.12 76 LYS A C 1
ATOM 529 O O . LYS A 1 76 ? -7.764 4.418 -9.762 1.00 98.12 76 LYS A O 1
ATOM 534 N N . THR A 1 77 ? -8.713 6.444 -9.597 1.00 98.19 77 THR A N 1
ATOM 535 C CA . THR A 1 77 ? -8.126 6.967 -10.840 1.00 98.19 77 THR A CA 1
ATOM 536 C C . THR A 1 77 ? -6.599 7.009 -10.773 1.00 98.19 77 THR A C 1
ATOM 538 O O . THR A 1 77 ? -5.941 6.501 -11.676 1.00 98.19 77 THR A O 1
ATOM 541 N N . ILE A 1 78 ? -6.014 7.530 -9.686 1.00 98.06 78 ILE A N 1
ATOM 542 C CA . ILE A 1 78 ? -4.549 7.584 -9.508 1.00 98.06 78 ILE A CA 1
ATOM 543 C C . ILE A 1 78 ? -3.938 6.177 -9.583 1.00 98.06 78 ILE A C 1
ATOM 545 O O . ILE A 1 78 ? -2.961 5.945 -10.298 1.00 98.06 78 ILE A O 1
ATOM 549 N N . THR A 1 79 ? -4.531 5.209 -8.880 1.00 96.81 79 THR A N 1
ATOM 550 C CA . THR A 1 79 ? -4.037 3.823 -8.864 1.00 96.81 79 THR A CA 1
ATOM 551 C C . THR A 1 79 ? -4.228 3.109 -10.205 1.00 96.81 79 THR A C 1
ATOM 553 O O . THR A 1 79 ? -3.375 2.305 -10.584 1.00 96.81 79 THR A O 1
ATOM 556 N N . GLN A 1 80 ? -5.291 3.405 -10.960 1.00 97.00 80 GLN A N 1
ATOM 557 C CA . GLN A 1 80 ? -5.476 2.908 -12.329 1.00 97.00 80 GLN A CA 1
ATOM 558 C C . GLN A 1 80 ? -4.406 3.458 -13.276 1.00 97.00 80 GLN A C 1
ATOM 560 O O . GLN A 1 80 ? -3.712 2.667 -13.915 1.00 97.00 80 GLN A O 1
ATOM 565 N N . THR A 1 81 ? -4.182 4.774 -13.277 1.00 96.62 81 THR A N 1
ATOM 566 C CA . THR A 1 81 ? -3.124 5.419 -14.071 1.00 96.62 81 THR A CA 1
ATOM 567 C C . THR A 1 81 ? -1.747 4.849 -13.737 1.00 96.62 81 THR A C 1
ATOM 569 O O . THR A 1 81 ? -0.949 4.569 -14.633 1.00 96.62 81 THR A O 1
ATOM 572 N N . LEU A 1 82 ? -1.464 4.609 -12.451 1.00 96.06 82 LEU A N 1
ATOM 573 C CA . LEU A 1 82 ? -0.217 3.977 -12.021 1.00 96.06 82 LEU A CA 1
ATOM 574 C C . LEU A 1 82 ? -0.066 2.560 -12.594 1.00 96.06 82 LEU A C 1
ATOM 576 O O . LEU A 1 82 ? 1.010 2.207 -13.072 1.00 96.06 82 LEU A O 1
ATOM 580 N N . ARG A 1 83 ? -1.128 1.741 -12.564 1.00 95.06 83 ARG A N 1
ATOM 581 C CA . ARG A 1 83 ? -1.119 0.380 -13.133 1.00 95.06 83 ARG A CA 1
ATOM 582 C C . ARG A 1 83 ? -0.912 0.393 -14.643 1.00 95.06 83 ARG A C 1
ATOM 584 O O . ARG A 1 83 ? -0.196 -0.464 -15.151 1.00 95.06 83 ARG A O 1
ATOM 591 N N . GLU A 1 84 ? -1.522 1.341 -15.345 1.00 94.12 84 GLU A N 1
ATOM 592 C CA . GLU A 1 84 ? -1.355 1.514 -16.791 1.00 94.12 84 GLU A CA 1
ATOM 593 C C . GLU A 1 84 ? 0.067 1.953 -17.140 1.00 94.12 84 GLU A C 1
ATOM 595 O O . GLU A 1 84 ? 0.695 1.347 -18.004 1.00 94.12 84 GLU A O 1
ATOM 600 N N . THR A 1 85 ? 0.608 2.923 -16.400 1.00 90.88 85 THR A N 1
ATOM 601 C CA . THR A 1 85 ? 1.982 3.421 -16.568 1.00 90.88 85 THR A CA 1
ATOM 602 C C . THR A 1 85 ? 3.021 2.335 -16.287 1.00 90.88 85 THR A C 1
ATOM 604 O O . THR A 1 85 ? 4.009 2.210 -17.002 1.00 90.88 85 THR A O 1
ATOM 607 N N . ASN A 1 86 ? 2.790 1.519 -15.256 1.00 90.56 86 ASN A N 1
ATOM 608 C CA . ASN A 1 86 ? 3.702 0.447 -14.854 1.00 90.56 86 ASN A CA 1
ATOM 609 C C . ASN A 1 86 ? 3.466 -0.866 -15.601 1.00 90.56 86 ASN A C 1
ATOM 611 O O . ASN A 1 86 ? 4.128 -1.868 -15.311 1.00 90.56 86 ASN A O 1
ATOM 615 N N . ARG A 1 87 ? 2.518 -0.902 -16.540 1.00 90.25 87 ARG A N 1
ATOM 616 C CA . ARG A 1 87 ? 2.281 -2.092 -17.341 1.00 90.25 87 ARG A CA 1
ATOM 617 C C . ARG A 1 87 ? 3.534 -2.342 -18.183 1.00 90.25 87 ARG A C 1
ATOM 619 O O . ARG A 1 87 ? 3.881 -1.488 -18.998 1.00 90.25 87 ARG A O 1
ATOM 626 N N . PRO A 1 88 ? 4.225 -3.488 -18.023 1.00 80.56 88 PRO A N 1
ATOM 627 C CA . PRO A 1 88 ? 5.350 -3.784 -18.891 1.00 80.56 88 PRO A CA 1
ATOM 628 C C . PRO A 1 88 ? 4.842 -3.807 -20.339 1.00 80.56 88 PRO A C 1
ATOM 630 O O . PRO A 1 88 ? 3.737 -4.323 -20.572 1.00 80.56 88 PRO A O 1
ATOM 633 N N . PRO A 1 89 ? 5.605 -3.251 -21.299 1.00 77.44 89 PRO A N 1
ATOM 634 C CA . PRO A 1 89 ? 5.238 -3.340 -22.702 1.00 77.44 89 PRO A CA 1
ATOM 635 C C . PRO A 1 89 ? 4.985 -4.809 -23.029 1.00 77.44 89 PRO A C 1
ATOM 637 O O . PRO A 1 89 ? 5.763 -5.691 -22.648 1.00 77.44 89 PRO A O 1
ATOM 640 N N . ARG A 1 90 ? 3.837 -5.087 -23.655 1.00 79.31 90 ARG A N 1
ATOM 641 C CA . ARG A 1 90 ? 3.542 -6.441 -24.114 1.00 79.31 90 ARG A CA 1
ATOM 642 C C . ARG A 1 90 ? 4.601 -6.773 -25.161 1.00 79.31 90 ARG A C 1
ATOM 644 O O . ARG A 1 90 ? 4.707 -6.011 -26.118 1.00 79.31 90 ARG A O 1
ATOM 651 N N . PRO A 1 91 ? 5.381 -7.850 -24.981 1.00 72.00 91 PRO A N 1
ATOM 652 C CA . PRO A 1 91 ? 6.314 -8.261 -26.009 1.00 72.00 91 PRO A CA 1
ATOM 653 C C . PRO A 1 91 ? 5.496 -8.539 -27.270 1.00 72.00 91 PRO A C 1
ATOM 655 O O . PRO A 1 91 ? 4.570 -9.355 -27.221 1.00 72.00 91 PRO A O 1
ATOM 658 N N . GLU A 1 92 ? 5.768 -7.822 -28.357 1.00 75.56 92 GLU A N 1
ATOM 659 C CA . GLU A 1 92 ? 5.142 -8.143 -29.635 1.00 75.56 92 GLU A CA 1
ATOM 660 C C . GLU A 1 92 ? 5.566 -9.568 -30.020 1.00 75.56 92 GLU A C 1
ATOM 662 O O . GLU A 1 92 ? 6.739 -9.921 -29.841 1.00 75.56 92 GLU A O 1
ATOM 667 N N . PRO A 1 93 ? 4.636 -10.427 -30.474 1.00 73.38 93 PRO A N 1
ATOM 668 C CA . PRO A 1 93 ? 5.006 -11.729 -31.007 1.00 73.38 93 PRO A CA 1
ATOM 669 C C . PRO A 1 93 ? 6.029 -11.516 -32.124 1.00 73.38 93 PRO A C 1
ATOM 671 O O . PRO A 1 93 ? 5.753 -10.779 -33.069 1.00 73.38 93 PRO A O 1
ATOM 674 N N . GLY A 1 94 ? 7.213 -12.124 -32.010 1.00 75.19 94 GLY A N 1
ATOM 675 C CA . GLY A 1 94 ? 8.207 -12.045 -33.075 1.00 75.19 94 GLY A CA 1
ATOM 676 C C . GLY A 1 94 ? 7.615 -12.552 -34.392 1.00 75.19 94 GLY A C 1
ATOM 677 O O . GLY A 1 94 ? 6.764 -13.445 -34.383 1.00 75.19 94 GLY A O 1
ATOM 678 N N . LEU A 1 95 ? 8.090 -12.016 -35.522 1.00 70.69 95 LEU A N 1
ATOM 679 C CA . LEU A 1 95 ? 7.601 -12.322 -36.878 1.00 70.69 95 LEU A CA 1
ATOM 680 C C . LEU A 1 95 ? 7.583 -13.825 -37.236 1.00 70.69 95 LEU A C 1
ATOM 682 O O . LEU A 1 95 ? 6.905 -14.202 -38.182 1.00 70.69 95 LEU A O 1
ATOM 686 N N . ASN A 1 96 ? 8.242 -14.685 -36.451 1.00 78.38 96 ASN A N 1
ATOM 687 C CA . ASN A 1 96 ? 8.273 -16.143 -36.622 1.00 78.38 96 ASN A CA 1
ATOM 688 C C . ASN A 1 96 ? 7.925 -16.929 -35.339 1.00 78.38 96 ASN A C 1
ATOM 690 O O . ASN A 1 96 ? 8.341 -18.073 -35.177 1.00 78.38 96 ASN A O 1
ATOM 694 N N . GLY A 1 97 ? 7.223 -16.319 -34.378 1.00 79.75 97 GLY A N 1
ATOM 695 C CA . GLY A 1 97 ? 6.961 -16.950 -33.075 1.00 79.75 97 GLY A CA 1
ATOM 696 C C . GLY A 1 97 ? 8.190 -17.022 -32.158 1.00 79.75 97 GLY A C 1
ATOM 697 O O . GLY A 1 97 ? 8.160 -17.692 -31.125 1.00 79.75 97 GLY A O 1
ATOM 698 N N . GLU A 1 98 ? 9.266 -16.318 -32.513 1.00 78.50 98 GLU A N 1
ATOM 699 C CA . GLU A 1 98 ? 10.447 -16.186 -31.669 1.00 78.50 98 GLU A CA 1
ATOM 700 C C . GLU A 1 98 ? 10.113 -15.412 -30.394 1.00 78.50 98 GLU A C 1
ATOM 702 O O . GLU A 1 98 ? 9.383 -14.414 -30.394 1.00 78.50 98 GLU A O 1
ATOM 707 N N . ARG A 1 99 ? 10.657 -15.895 -29.276 1.00 80.12 99 ARG A N 1
ATOM 708 C CA . ARG A 1 99 ? 10.488 -15.253 -27.978 1.00 80.12 99 ARG A CA 1
ATOM 709 C C . ARG A 1 99 ? 11.320 -13.966 -27.957 1.00 80.12 99 ARG A C 1
ATOM 711 O O . ARG A 1 99 ? 12.518 -14.045 -28.225 1.00 80.12 99 ARG A O 1
ATOM 718 N N . PRO A 1 100 ? 10.738 -12.812 -27.591 1.00 80.94 100 PRO A N 1
ATOM 719 C CA . PRO A 1 100 ? 11.484 -11.561 -27.519 1.00 80.94 100 PRO A CA 1
ATOM 720 C C . PRO A 1 100 ? 12.690 -11.675 -26.588 1.00 80.94 100 PRO A C 1
ATOM 722 O O . PRO A 1 100 ? 12.619 -12.335 -25.543 1.00 80.94 100 PRO A O 1
ATOM 725 N N . ALA A 1 101 ? 13.796 -11.041 -26.983 1.00 85.06 101 ALA A N 1
ATOM 726 C CA . ALA A 1 101 ? 15.006 -11.002 -26.177 1.00 85.06 101 ALA A CA 1
ATOM 727 C C . ALA A 1 101 ? 14.702 -10.390 -24.794 1.00 85.06 101 ALA A C 1
ATOM 729 O O . ALA A 1 101 ? 13.904 -9.452 -24.692 1.00 85.06 101 ALA A O 1
ATOM 730 N N . PRO A 1 102 ? 15.293 -10.917 -23.707 1.00 85.62 102 PRO A N 1
ATOM 731 C CA . PRO A 1 102 ? 15.112 -10.334 -22.386 1.00 85.62 102 PRO A CA 1
ATOM 732 C C . PRO A 1 102 ? 15.697 -8.911 -22.341 1.00 85.62 102 PRO A C 1
ATOM 734 O O . PRO A 1 102 ? 16.729 -8.668 -22.970 1.00 85.62 102 PRO A O 1
ATOM 737 N N . PRO A 1 103 ? 15.097 -7.989 -21.564 1.00 87.69 103 PRO A N 1
ATOM 738 C CA . PRO A 1 103 ? 15.587 -6.621 -21.466 1.00 87.69 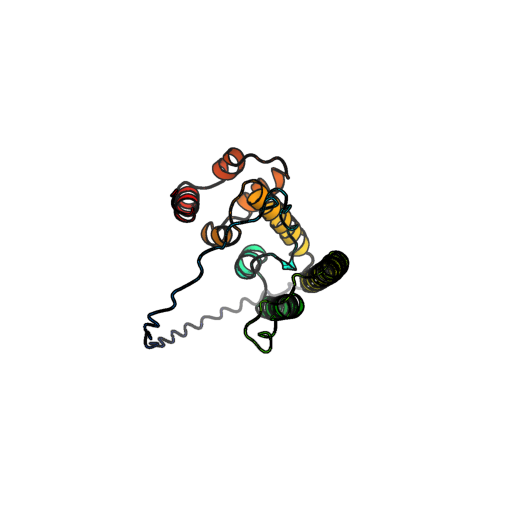103 PRO A CA 1
ATOM 739 C C . PRO A 1 103 ? 17.002 -6.571 -20.880 1.00 87.69 103 PRO A C 1
ATOM 741 O O . PRO A 1 103 ? 17.356 -7.335 -19.967 1.00 87.69 103 PRO A O 1
ATOM 744 N N . THR A 1 104 ? 17.805 -5.636 -21.379 1.00 93.31 104 THR A N 1
ATOM 745 C CA . THR A 1 104 ? 19.181 -5.406 -20.932 1.00 93.31 104 THR A CA 1
ATOM 746 C C . THR A 1 104 ? 19.224 -4.947 -19.467 1.00 93.31 104 THR A C 1
ATOM 748 O O . THR A 1 104 ? 18.210 -4.660 -18.821 1.00 93.31 104 THR A O 1
ATOM 751 N N . ARG A 1 105 ? 20.419 -4.908 -18.862 1.00 91.94 105 ARG A N 1
ATOM 752 C CA . ARG A 1 105 ? 20.578 -4.381 -17.493 1.00 91.94 105 ARG A CA 1
ATOM 753 C C . ARG A 1 105 ? 20.178 -2.903 -17.409 1.00 91.94 105 ARG A C 1
ATOM 755 O O . ARG A 1 105 ? 19.528 -2.521 -16.440 1.00 91.94 105 ARG A O 1
ATOM 762 N N . GLU A 1 106 ? 20.557 -2.118 -18.409 1.00 95.12 106 GLU A N 1
ATOM 763 C CA . GLU A 1 106 ? 20.289 -0.680 -18.487 1.00 95.12 106 GLU A CA 1
ATOM 764 C C . GLU A 1 106 ? 18.792 -0.405 -18.652 1.00 95.12 106 GLU A C 1
ATOM 766 O O . GLU A 1 106 ? 18.229 0.381 -17.892 1.00 95.12 106 GLU A O 1
ATOM 771 N N . GLU A 1 107 ? 18.112 -1.139 -19.539 1.00 92.06 107 GLU A N 1
ATOM 772 C CA . GLU A 1 107 ? 16.655 -1.052 -19.714 1.00 92.06 107 GLU A CA 1
ATOM 773 C C . GLU A 1 107 ? 15.901 -1.404 -18.426 1.00 92.06 107 GLU A C 1
ATOM 775 O O . GLU A 1 107 ? 14.967 -0.703 -18.034 1.00 92.06 107 GLU A O 1
ATOM 780 N N . ARG A 1 108 ? 16.332 -2.455 -17.714 1.00 90.69 108 ARG A N 1
ATOM 781 C CA . ARG A 1 108 ? 15.740 -2.829 -16.419 1.00 90.69 108 ARG A CA 1
ATOM 782 C C . ARG A 1 108 ? 15.939 -1.755 -15.352 1.00 90.69 108 ARG A C 1
ATOM 784 O O . ARG A 1 108 ? 15.051 -1.549 -14.526 1.00 90.69 108 ARG A O 1
ATOM 791 N N . GLU A 1 109 ? 17.091 -1.090 -15.329 1.00 92.88 109 GLU A N 1
ATOM 792 C CA . GLU A 1 109 ? 17.340 0.011 -14.398 1.00 92.88 109 GLU A CA 1
ATOM 793 C C . GLU A 1 109 ? 16.498 1.244 -14.734 1.00 92.88 109 GLU A C 1
ATOM 795 O O . GLU A 1 109 ? 15.898 1.825 -13.827 1.00 92.88 109 GLU A O 1
ATOM 800 N N . ALA A 1 110 ? 16.409 1.612 -16.013 1.00 93.25 110 ALA A N 1
ATOM 801 C CA . ALA A 1 110 ? 15.555 2.702 -16.470 1.00 93.25 110 ALA A CA 1
ATOM 802 C C . ALA A 1 110 ? 14.088 2.430 -16.109 1.00 93.25 110 ALA A C 1
ATOM 804 O O . ALA A 1 110 ? 13.450 3.260 -15.464 1.00 93.25 110 ALA A O 1
ATOM 805 N N . GLN A 1 111 ? 13.590 1.223 -16.398 1.00 91.75 111 GLN A N 1
ATOM 806 C CA . GLN A 1 111 ? 12.239 0.804 -16.030 1.00 91.75 111 GLN A CA 1
ATOM 807 C C . GLN A 1 111 ? 12.006 0.869 -14.514 1.00 91.75 111 GLN A C 1
ATOM 809 O O . GLN A 1 111 ? 10.952 1.327 -14.073 1.00 91.75 111 GLN A O 1
ATOM 814 N N . ARG A 1 112 ? 12.987 0.450 -13.699 1.00 91.50 112 ARG A N 1
ATOM 815 C CA . ARG A 1 112 ? 12.899 0.548 -12.234 1.00 91.50 112 ARG A CA 1
ATOM 816 C C . ARG A 1 112 ? 12.762 2.000 -11.777 1.00 91.50 112 ARG A C 1
ATOM 818 O O . ARG A 1 112 ? 11.889 2.273 -10.961 1.00 91.50 112 ARG A O 1
ATOM 825 N N . LYS A 1 113 ? 13.579 2.915 -12.309 1.00 93.94 113 LYS A N 1
ATOM 826 C CA . LYS A 1 113 ? 13.521 4.349 -11.971 1.00 93.94 113 LYS A CA 1
ATOM 827 C C . LYS A 1 113 ? 12.186 4.970 -12.379 1.00 93.94 113 LYS A C 1
ATOM 829 O O . LYS A 1 113 ? 11.593 5.698 -11.590 1.00 93.94 113 LYS A O 1
ATOM 834 N N . THR A 1 114 ? 11.681 4.640 -13.567 1.00 93.62 114 THR A N 1
ATOM 835 C CA . THR A 1 114 ? 10.361 5.097 -14.025 1.00 93.62 114 THR A CA 1
ATOM 836 C C . THR A 1 114 ? 9.249 4.605 -13.101 1.00 93.62 114 THR A C 1
ATOM 838 O O . THR A 1 114 ? 8.401 5.396 -12.693 1.00 93.62 114 THR A O 1
ATOM 841 N N . MET A 1 115 ? 9.277 3.325 -12.720 1.00 93.31 115 MET A N 1
ATOM 842 C CA . MET A 1 115 ? 8.292 2.744 -11.806 1.00 93.31 115 MET A CA 1
ATOM 843 C C . MET A 1 115 ? 8.354 3.388 -10.416 1.00 93.31 115 MET A C 1
ATOM 845 O O . MET A 1 115 ? 7.316 3.717 -9.846 1.00 93.31 115 MET A O 1
ATOM 849 N N . GLU A 1 116 ? 9.556 3.604 -9.881 1.00 94.00 116 GLU A N 1
ATOM 850 C CA . GLU A 1 116 ? 9.762 4.261 -8.589 1.00 94.00 116 GLU A CA 1
ATOM 851 C C . GLU A 1 116 ? 9.243 5.706 -8.601 1.00 94.00 116 GLU A C 1
ATOM 853 O O . GLU A 1 116 ? 8.479 6.088 -7.716 1.00 94.00 116 GLU A O 1
ATOM 858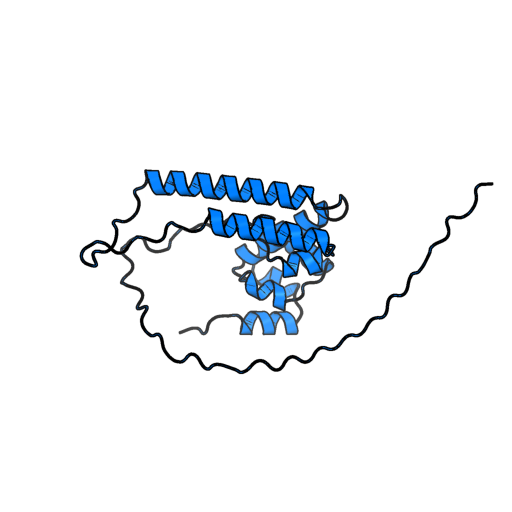 N N . ALA A 1 117 ? 9.565 6.483 -9.640 1.00 95.38 117 ALA A N 1
ATOM 859 C CA . ALA A 1 117 ? 9.073 7.849 -9.798 1.00 95.38 117 ALA A CA 1
ATOM 860 C C . ALA A 1 117 ? 7.540 7.901 -9.923 1.00 95.38 117 ALA A C 1
ATOM 862 O O . ALA A 1 117 ? 6.893 8.736 -9.289 1.00 95.38 117 ALA A O 1
ATOM 863 N N . ALA A 1 118 ? 6.942 6.983 -10.689 1.00 95.75 118 ALA A N 1
ATOM 864 C CA . ALA A 1 118 ? 5.490 6.881 -10.813 1.00 95.75 118 ALA A CA 1
ATOM 865 C C . ALA A 1 118 ? 4.829 6.518 -9.471 1.00 95.75 118 ALA A C 1
ATOM 867 O O . ALA A 1 118 ? 3.824 7.122 -9.096 1.00 95.75 118 ALA A O 1
ATOM 868 N N . MET A 1 119 ? 5.414 5.584 -8.711 1.00 96.00 119 MET A N 1
ATOM 869 C CA . MET A 1 119 ? 4.936 5.208 -7.375 1.00 96.00 119 MET A CA 1
ATOM 870 C C . MET A 1 119 ? 5.038 6.363 -6.374 1.00 96.00 119 MET A C 1
ATOM 872 O O . MET A 1 119 ? 4.096 6.589 -5.609 1.00 96.00 119 MET A O 1
ATOM 876 N N . GLN A 1 120 ? 6.152 7.101 -6.371 1.00 96.62 120 GLN A N 1
ATOM 877 C CA . GLN A 1 120 ? 6.337 8.278 -5.519 1.00 96.62 120 GLN A CA 1
ATOM 878 C C . GLN A 1 120 ? 5.311 9.361 -5.860 1.00 96.62 120 GLN A C 1
ATOM 880 O O . GLN A 1 120 ? 4.617 9.843 -4.967 1.00 96.62 120 GLN A O 1
ATOM 885 N N . LYS A 1 121 ? 5.145 9.676 -7.151 1.00 97.44 121 LYS A N 1
ATOM 886 C CA . LYS A 1 121 ? 4.153 10.647 -7.627 1.00 97.44 121 LYS A CA 1
ATOM 887 C C . LYS A 1 121 ? 2.736 10.266 -7.195 1.00 97.44 121 LYS A C 1
ATOM 889 O O . LYS A 1 121 ? 2.067 11.071 -6.554 1.00 97.44 121 LYS A O 1
ATOM 894 N N . ALA A 1 122 ? 2.314 9.032 -7.469 1.00 97.75 122 ALA A N 1
ATOM 895 C CA . ALA A 1 122 ? 0.999 8.537 -7.069 1.00 97.75 122 ALA A CA 1
ATOM 896 C C . ALA A 1 122 ? 0.805 8.594 -5.545 1.00 97.75 122 ALA A C 1
ATOM 898 O O . ALA A 1 122 ? -0.265 8.957 -5.068 1.00 97.75 122 ALA A O 1
ATOM 899 N N . SER A 1 123 ? 1.846 8.283 -4.765 1.00 98.00 123 SER A N 1
ATOM 900 C CA . SER A 1 123 ? 1.774 8.356 -3.301 1.00 98.00 123 SER A CA 1
ATOM 901 C C . SER A 1 123 ? 1.578 9.797 -2.818 1.00 98.00 123 SER A C 1
ATOM 903 O O . SER A 1 123 ? 0.735 10.031 -1.955 1.00 98.00 123 SER A O 1
ATOM 905 N N . THR A 1 124 ? 2.296 10.764 -3.395 1.00 98.25 124 THR A N 1
ATOM 906 C CA . THR A 1 124 ? 2.137 12.193 -3.078 1.00 98.25 124 THR A CA 1
ATOM 907 C C . THR A 1 124 ? 0.748 12.709 -3.455 1.00 98.25 124 THR A C 1
ATOM 909 O O . THR A 1 124 ? 0.127 13.408 -2.656 1.00 98.25 124 THR A O 1
ATOM 912 N N . GLU A 1 125 ? 0.236 12.342 -4.633 1.00 98.06 125 GLU A N 1
ATOM 913 C CA . GLU A 1 125 ? -1.118 12.709 -5.072 1.00 98.06 125 GLU A CA 1
A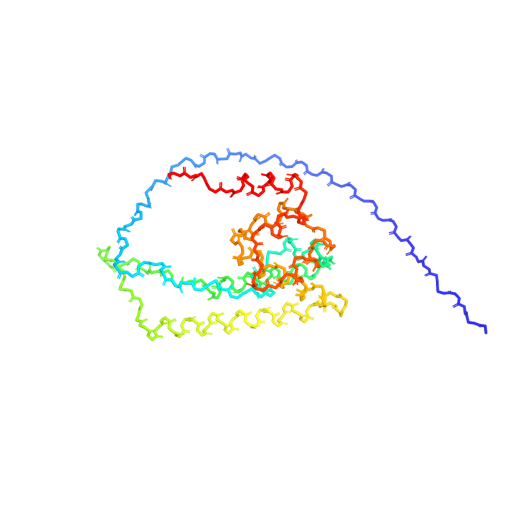TOM 914 C C . GLU A 1 125 ? -2.192 12.110 -4.157 1.00 98.06 125 GLU A C 1
ATOM 916 O O . GLU A 1 125 ? -3.137 12.793 -3.791 1.00 98.06 125 GLU A O 1
ATOM 921 N N . ILE A 1 126 ? -2.036 10.862 -3.711 1.00 98.50 126 ILE A N 1
ATOM 922 C CA . ILE A 1 126 ? -2.966 10.256 -2.751 1.00 98.50 126 ILE A CA 1
ATOM 923 C C . ILE A 1 126 ? -2.929 11.001 -1.412 1.00 98.50 126 ILE A C 1
ATOM 925 O O . ILE A 1 126 ? -3.981 11.313 -0.863 1.00 98.50 126 ILE A O 1
ATOM 929 N N . ILE A 1 127 ? -1.740 11.317 -0.886 1.00 98.25 127 ILE A N 1
ATOM 930 C CA . ILE A 1 127 ? -1.586 12.016 0.402 1.00 98.25 127 ILE A CA 1
ATOM 931 C C . ILE A 1 127 ? -2.196 13.425 0.361 1.00 98.25 127 ILE A C 1
ATOM 933 O O . ILE A 1 127 ? -2.747 13.870 1.369 1.00 98.25 127 ILE A O 1
ATOM 937 N N . SER A 1 128 ? -2.122 14.127 -0.774 1.00 98.38 128 SER A N 1
ATOM 938 C CA . SER A 1 128 ? -2.689 15.476 -0.906 1.00 98.38 128 SER A CA 1
ATOM 939 C C . SER A 1 128 ? -4.221 15.495 -0.917 1.00 98.38 128 SER A C 1
ATOM 941 O O . SER A 1 128 ? -4.811 16.511 -0.555 1.00 98.38 128 SER A O 1
ATOM 943 N N . LEU A 1 129 ? -4.866 14.376 -1.264 1.00 98.44 129 LEU A N 1
ATOM 944 C CA . LEU A 1 129 ? -6.321 14.211 -1.188 1.00 98.44 129 LEU A CA 1
ATOM 945 C C . LEU A 1 129 ? -6.827 13.954 0.236 1.00 98.44 129 LEU A C 1
ATOM 947 O O . LEU A 1 129 ? -8.032 14.048 0.481 1.00 98.44 129 LEU A O 1
ATOM 951 N N . LEU A 1 130 ? -5.943 13.588 1.166 1.00 98.44 130 LEU A N 1
ATOM 952 C CA . LEU A 1 130 ? -6.317 13.247 2.535 1.00 98.44 130 LEU A CA 1
ATOM 953 C C . LEU A 1 130 ? -6.418 14.483 3.427 1.00 98.44 130 LEU A C 1
ATOM 955 O O . LEU A 1 130 ? -5.629 15.425 3.328 1.00 98.44 130 LEU A O 1
ATOM 959 N N . THR A 1 131 ? -7.353 14.437 4.372 1.00 98.50 131 THR A N 1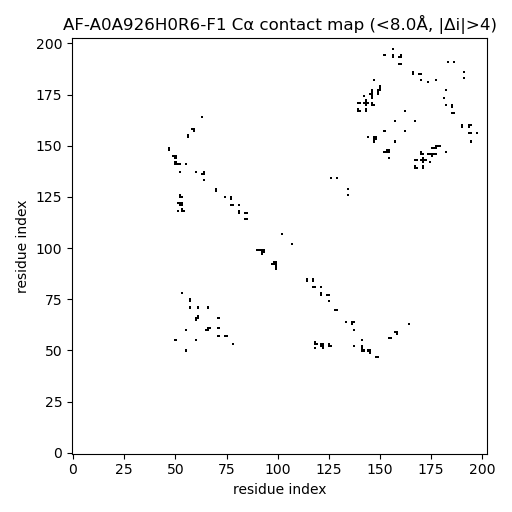
ATOM 960 C CA . THR A 1 131 ? -7.449 15.437 5.437 1.00 98.50 131 THR A CA 1
ATOM 961 C C . THR A 1 131 ? -6.281 15.311 6.416 1.00 98.50 131 THR A C 1
ATOM 963 O O . THR A 1 131 ? -5.631 14.266 6.524 1.00 98.50 131 THR A O 1
ATOM 966 N N . ASP A 1 132 ? -6.047 16.353 7.212 1.00 98.38 132 ASP A N 1
ATOM 967 C CA . ASP A 1 132 ? -4.998 16.327 8.238 1.00 98.38 132 ASP A CA 1
ATOM 968 C C . ASP A 1 132 ? -5.242 15.264 9.318 1.00 98.38 132 ASP A C 1
ATOM 970 O O . ASP A 1 132 ? -4.289 14.730 9.878 1.00 98.38 132 ASP A O 1
ATOM 974 N N . THR A 1 133 ? -6.500 14.881 9.556 1.00 97.75 133 THR A N 1
ATOM 975 C CA . THR A 1 133 ? -6.855 13.777 10.461 1.00 97.75 133 THR A CA 1
ATOM 976 C C . THR A 1 133 ? -6.609 12.395 9.846 1.00 97.75 133 THR A C 1
ATOM 978 O O . THR A 1 133 ? -6.315 11.444 10.570 1.00 97.75 133 THR A O 1
ATOM 981 N N . GLN A 1 134 ? -6.682 12.261 8.519 1.00 98.38 134 GLN A N 1
ATOM 982 C CA . GLN A 1 134 ? -6.451 11.001 7.803 1.00 98.38 134 GLN A CA 1
ATOM 983 C C . GLN A 1 134 ? -4.960 10.699 7.603 1.00 98.38 134 GLN A C 1
ATOM 985 O O . GLN A 1 134 ? -4.555 9.542 7.702 1.00 98.38 134 GLN A O 1
ATOM 990 N N . LYS A 1 135 ? -4.121 11.715 7.365 1.00 98.44 135 LYS A N 1
ATOM 991 C CA . LYS A 1 135 ? -2.668 11.559 7.143 1.00 98.44 135 LYS A CA 1
ATOM 992 C C . LYS A 1 135 ? -1.929 10.746 8.226 1.00 98.44 135 LYS A C 1
ATOM 994 O O . LYS A 1 135 ? -1.212 9.815 7.855 1.00 98.44 135 LYS A O 1
ATOM 999 N N . PRO A 1 136 ? -2.079 11.011 9.542 1.00 98.00 136 PRO A N 1
ATOM 1000 C CA . PRO A 1 136 ? -1.411 10.205 10.566 1.00 98.00 136 PRO A CA 1
ATOM 1001 C C . PRO A 1 136 ? -1.932 8.764 10.597 1.00 98.00 136 PRO A C 1
ATOM 1003 O O . PRO A 1 136 ? -1.150 7.837 10.799 1.00 98.00 136 PRO A O 1
ATOM 1006 N N . ARG A 1 137 ? -3.227 8.550 10.324 1.00 97.88 137 ARG A N 1
ATOM 1007 C CA . ARG A 1 137 ? -3.799 7.201 10.215 1.00 97.88 137 ARG A CA 1
ATOM 1008 C C . ARG A 1 137 ? -3.191 6.463 9.021 1.00 97.88 137 ARG A C 1
ATOM 1010 O O . ARG A 1 137 ? -2.748 5.332 9.186 1.00 97.88 137 ARG A O 1
ATOM 1017 N N . LEU A 1 138 ? -3.050 7.108 7.861 1.00 97.94 138 LEU A N 1
ATOM 1018 C CA . LEU A 1 138 ? -2.356 6.520 6.709 1.00 97.94 138 LEU A CA 1
ATOM 1019 C C . LEU A 1 138 ? -0.923 6.097 7.069 1.00 97.94 138 LEU A C 1
ATOM 1021 O O . LEU A 1 138 ? -0.507 5.008 6.687 1.00 97.94 138 LEU A O 1
ATOM 1025 N N . ALA A 1 139 ? -0.180 6.905 7.830 1.00 97.75 139 ALA A N 1
ATOM 1026 C CA . ALA A 1 139 ? 1.169 6.538 8.265 1.00 97.75 139 ALA A CA 1
ATOM 1027 C C . ALA A 1 139 ? 1.181 5.273 9.147 1.00 97.75 139 ALA A C 1
ATOM 1029 O O . ALA A 1 139 ? 2.047 4.414 8.972 1.00 97.75 139 ALA A O 1
ATOM 1030 N N . THR A 1 140 ? 0.209 5.124 10.055 1.00 97.69 140 THR A N 1
ATOM 1031 C CA . THR A 1 140 ? 0.006 3.882 10.824 1.00 97.69 140 THR A CA 1
ATOM 1032 C C . THR A 1 140 ? -0.311 2.706 9.905 1.00 97.69 140 THR A C 1
ATOM 1034 O O . THR A 1 140 ? 0.285 1.643 10.056 1.00 97.69 140 THR A O 1
ATOM 1037 N N . LEU A 1 141 ? -1.198 2.900 8.926 1.00 97.25 141 LEU A N 1
ATOM 1038 C CA . LEU A 1 141 ? -1.601 1.854 7.988 1.00 97.25 141 LEU A CA 1
ATOM 1039 C C . LEU A 1 141 ? -0.417 1.356 7.147 1.00 97.25 141 LEU A C 1
ATOM 1041 O O . LEU A 1 141 ? -0.202 0.151 7.054 1.00 97.25 141 LEU A O 1
ATOM 1045 N N . VAL A 1 142 ? 0.388 2.270 6.591 1.00 96.94 142 VAL A N 1
ATOM 1046 C CA . VAL A 1 142 ? 1.596 1.932 5.815 1.00 96.94 142 VAL A CA 1
ATOM 1047 C C . VAL A 1 142 ? 2.567 1.107 6.662 1.00 96.94 142 VAL A C 1
ATOM 1049 O O . VAL A 1 142 ? 2.950 0.015 6.250 1.00 96.94 142 VAL A O 1
ATOM 1052 N N . LYS A 1 143 ? 2.883 1.565 7.881 1.00 96.94 143 LYS A N 1
ATOM 1053 C CA . LYS A 1 143 ? 3.756 0.824 8.808 1.00 96.94 143 LYS A CA 1
ATOM 1054 C C . LYS A 1 143 ? 3.190 -0.548 9.165 1.00 96.94 143 LYS A C 1
ATOM 1056 O O . LYS A 1 143 ? 3.932 -1.521 9.231 1.00 96.94 143 LYS A O 1
ATOM 1061 N N . GLY A 1 144 ? 1.883 -0.635 9.403 1.00 96.38 144 GLY A N 1
ATOM 1062 C CA . GLY A 1 144 ? 1.220 -1.900 9.688 1.00 96.38 144 GLY A CA 1
ATOM 1063 C C . GLY A 1 144 ? 1.375 -2.888 8.532 1.00 96.38 144 GLY A C 1
ATOM 1064 O O . GLY A 1 144 ? 1.739 -4.040 8.751 1.00 96.38 144 GLY A O 1
ATOM 1065 N N . PHE A 1 145 ? 1.171 -2.436 7.293 1.00 96.06 145 PHE A N 1
ATOM 1066 C CA . PHE A 1 145 ? 1.380 -3.269 6.109 1.00 96.06 145 PHE A CA 1
ATOM 1067 C C . PHE A 1 145 ? 2.841 -3.683 5.914 1.00 96.06 145 PHE A C 1
ATOM 1069 O O . PHE A 1 145 ? 3.071 -4.838 5.560 1.00 96.06 145 PHE A O 1
ATOM 1076 N N . ASP A 1 146 ? 3.814 -2.805 6.179 1.00 94.88 146 ASP A N 1
ATOM 1077 C CA . ASP A 1 146 ? 5.239 -3.172 6.152 1.00 94.88 146 ASP A CA 1
ATOM 1078 C C . ASP A 1 146 ? 5.520 -4.345 7.109 1.00 94.88 146 ASP A C 1
ATOM 1080 O O . ASP A 1 146 ? 6.178 -5.322 6.744 1.00 94.88 146 ASP A O 1
ATOM 1084 N N . VAL A 1 147 ? 4.958 -4.294 8.323 1.00 96.00 147 VAL A N 1
ATOM 1085 C CA . VAL A 1 147 ? 5.070 -5.373 9.319 1.00 96.00 147 VAL A CA 1
ATOM 1086 C C . VAL A 1 147 ? 4.411 -6.661 8.823 1.00 96.00 147 VAL A C 1
ATOM 1088 O O . VAL A 1 147 ? 5.025 -7.728 8.878 1.00 96.00 147 VAL A O 1
ATOM 1091 N N . LEU A 1 148 ? 3.184 -6.581 8.297 1.00 94.75 148 LEU A N 1
ATOM 1092 C CA . LEU A 1 148 ? 2.463 -7.740 7.756 1.00 94.75 148 LEU A CA 1
ATOM 1093 C C . LEU A 1 148 ? 3.225 -8.391 6.590 1.00 94.75 148 LEU A C 1
ATOM 1095 O O . LEU A 1 148 ? 3.351 -9.618 6.533 1.00 94.75 148 LEU A O 1
ATOM 1099 N N . GLN A 1 149 ? 3.796 -7.584 5.696 1.00 93.00 149 GLN A N 1
ATOM 1100 C CA . GLN A 1 149 ? 4.613 -8.058 4.583 1.00 93.00 149 GLN A CA 1
ATOM 1101 C C . GLN A 1 149 ? 5.899 -8.737 5.082 1.00 93.00 149 GLN A C 1
ATOM 1103 O O . GLN A 1 149 ? 6.255 -9.808 4.578 1.00 93.00 149 GLN A O 1
ATOM 1108 N N . ALA A 1 150 ? 6.557 -8.179 6.106 1.00 92.50 150 ALA A N 1
ATOM 1109 C CA . ALA A 1 150 ? 7.754 -8.759 6.720 1.00 92.50 150 ALA A CA 1
ATOM 1110 C C . ALA A 1 150 ? 7.492 -10.157 7.310 1.00 92.50 150 ALA A C 1
ATOM 1112 O O . ALA A 1 150 ? 8.309 -11.067 7.143 1.00 92.50 150 ALA A O 1
ATOM 1113 N N . VAL A 1 151 ? 6.310 -10.380 7.901 1.00 93.25 151 VAL A N 1
ATOM 1114 C CA . VAL A 1 151 ? 5.887 -11.697 8.423 1.00 93.25 151 VAL A CA 1
ATOM 1115 C C . VAL A 1 151 ? 5.185 -12.585 7.383 1.00 93.25 151 VAL A C 1
ATOM 1117 O O . VAL A 1 151 ? 4.566 -13.604 7.727 1.00 93.25 151 VAL A O 1
ATOM 1120 N N . ARG A 1 152 ? 5.307 -12.230 6.095 1.00 91.88 152 ARG A N 1
ATOM 1121 C CA . ARG A 1 152 ? 4.766 -12.958 4.935 1.00 91.88 152 ARG A CA 1
ATOM 1122 C C . ARG A 1 152 ? 3.250 -13.169 5.003 1.00 91.88 152 ARG A C 1
ATOM 1124 O O . ARG A 1 152 ? 2.752 -14.234 4.633 1.00 91.88 152 ARG A O 1
ATOM 1131 N N . ILE A 1 153 ? 2.513 -12.182 5.504 1.00 90.69 153 ILE A N 1
ATOM 1132 C CA . ILE A 1 153 ? 1.057 -12.125 5.361 1.00 90.69 153 ILE A CA 1
ATOM 1133 C C . ILE A 1 153 ? 0.760 -11.457 4.013 1.00 90.69 153 ILE A C 1
ATOM 1135 O O . ILE A 1 153 ? 1.239 -10.350 3.763 1.00 90.69 153 ILE A O 1
ATOM 1139 N N . PRO A 1 154 ? 0.037 -12.129 3.102 1.00 87.25 154 PRO A N 1
ATOM 1140 C CA . PRO A 1 154 ? -0.229 -11.565 1.791 1.00 87.25 154 PRO A CA 1
ATOM 1141 C C . PRO A 1 154 ? -1.186 -10.362 1.892 1.00 87.25 154 PRO A C 1
ATOM 1143 O O . PRO A 1 154 ? -2.162 -10.438 2.637 1.00 87.25 154 PRO A O 1
ATOM 1146 N N . PRO A 1 155 ? -0.979 -9.286 1.105 1.00 86.06 155 PRO A N 1
ATOM 1147 C CA . PRO A 1 155 ? -1.816 -8.084 1.166 1.00 86.06 155 PRO A CA 1
ATOM 1148 C C . PRO A 1 155 ? -3.311 -8.330 0.938 1.00 86.06 155 PRO A C 1
ATOM 1150 O O . PRO A 1 155 ? -4.132 -7.653 1.544 1.00 86.06 155 PRO A O 1
ATOM 1153 N N . PHE A 1 156 ? -3.674 -9.304 0.094 1.00 85.00 156 PHE A N 1
ATOM 1154 C CA . PHE A 1 156 ? -5.080 -9.618 -0.184 1.00 85.00 156 PHE A CA 1
ATOM 1155 C C . PHE A 1 156 ? -5.808 -10.198 1.036 1.00 85.00 156 PHE A C 1
ATOM 1157 O O . PHE A 1 156 ? -6.980 -9.909 1.222 1.00 85.00 156 PHE A O 1
ATOM 1164 N N . ALA A 1 157 ? -5.114 -10.945 1.904 1.00 90.69 157 ALA A N 1
ATOM 1165 C CA . ALA A 1 157 ? -5.730 -11.511 3.103 1.00 90.69 157 ALA A CA 1
ATOM 1166 C C . ALA A 1 157 ? -6.055 -10.431 4.143 1.00 90.69 157 ALA A C 1
ATOM 1168 O O . ALA A 1 157 ? -6.925 -10.627 4.979 1.00 90.69 157 ALA A O 1
ATOM 1169 N N . VAL A 1 158 ? -5.374 -9.281 4.097 1.00 91.44 158 VAL A N 1
ATOM 1170 C CA . VAL A 1 158 ? -5.548 -8.201 5.078 1.00 91.44 158 VAL A CA 1
ATOM 1171 C C . VAL A 1 158 ? -6.968 -7.638 5.064 1.00 91.44 158 VAL A C 1
ATOM 1173 O O . VAL A 1 158 ? -7.493 -7.302 6.123 1.00 91.44 158 VAL A O 1
ATOM 1176 N N . GLN A 1 159 ? -7.599 -7.574 3.890 1.00 90.25 159 GLN A N 1
ATOM 1177 C CA . GLN A 1 159 ? -8.992 -7.147 3.768 1.00 90.25 159 GLN A CA 1
ATOM 1178 C C . GLN A 1 159 ? -9.934 -8.090 4.533 1.00 90.25 159 GLN A C 1
ATOM 1180 O O . GLN A 1 159 ? -10.828 -7.630 5.240 1.00 90.25 159 GLN A O 1
ATOM 1185 N N . ASP A 1 160 ? -9.694 -9.399 4.456 1.00 90.38 160 ASP A N 1
ATOM 1186 C CA . ASP A 1 160 ? -10.521 -10.407 5.126 1.00 90.38 160 ASP A CA 1
ATOM 1187 C C . ASP A 1 160 ? -10.308 -10.430 6.645 1.00 90.38 160 ASP A C 1
ATOM 1189 O O . ASP A 1 160 ? -11.203 -10.826 7.392 1.00 90.38 160 ASP A O 1
ATOM 1193 N N . LEU A 1 161 ? -9.145 -9.964 7.119 1.00 93.25 161 LEU A N 1
ATOM 1194 C CA . LEU A 1 161 ? -8.862 -9.871 8.550 1.00 93.25 161 LEU A CA 1
ATOM 1195 C C . LEU A 1 161 ? -9.713 -8.807 9.247 1.00 93.25 161 LEU A C 1
ATOM 1197 O O . LEU A 1 161 ? -9.914 -8.928 10.452 1.00 93.25 161 LEU A O 1
ATOM 1201 N N . LYS A 1 162 ? -10.207 -7.781 8.537 1.00 93.19 162 LYS A N 1
ATOM 1202 C CA . LYS A 1 162 ? -11.001 -6.684 9.130 1.00 93.19 162 LYS A CA 1
ATOM 1203 C C . LYS A 1 162 ? -10.362 -6.142 10.417 1.00 93.19 162 LYS A C 1
ATOM 1205 O O . LYS A 1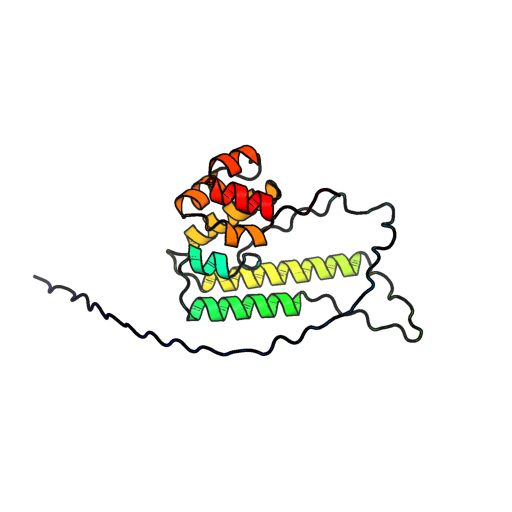 162 ? -10.975 -6.126 11.486 1.00 93.19 162 LYS A O 1
ATOM 1210 N N . LEU A 1 163 ? -9.073 -5.809 10.330 1.00 95.38 163 LEU A N 1
ATOM 1211 C CA . LEU A 1 163 ? -8.284 -5.365 11.478 1.00 95.38 163 LEU A CA 1
ATOM 1212 C C . LEU A 1 163 ? -8.842 -4.051 12.035 1.00 95.38 163 LEU A C 1
ATOM 1214 O O . LEU A 1 163 ? -9.061 -3.100 11.284 1.00 95.38 163 LEU A O 1
ATOM 1218 N N . THR A 1 164 ? -9.032 -3.992 13.352 1.00 96.00 164 THR A N 1
ATOM 1219 C CA . THR A 1 164 ? -9.519 -2.786 14.034 1.00 96.00 164 THR A CA 1
ATOM 1220 C C . THR A 1 164 ? -8.444 -1.704 14.119 1.00 96.00 164 THR A C 1
ATOM 1222 O O . THR A 1 164 ? -7.251 -1.972 13.949 1.00 96.00 164 THR A O 1
ATOM 1225 N N . ASP A 1 165 ? -8.850 -0.478 14.458 1.00 95.19 165 ASP A N 1
ATOM 1226 C CA . ASP A 1 165 ? -7.924 0.633 14.699 1.00 95.19 165 ASP A CA 1
ATOM 1227 C C . ASP A 1 165 ? -6.841 0.294 15.726 1.00 95.19 165 ASP A C 1
ATOM 1229 O O . ASP A 1 165 ? -5.648 0.471 15.468 1.00 95.19 165 ASP A O 1
ATOM 1233 N N . ASP A 1 166 ? -7.245 -0.290 16.852 1.00 96.81 166 ASP A N 1
ATOM 1234 C CA . ASP A 1 166 ? -6.319 -0.713 17.898 1.00 96.81 166 ASP A CA 1
ATOM 1235 C C . ASP A 1 166 ? -5.353 -1.798 17.409 1.00 96.81 166 ASP A C 1
ATOM 1237 O O . ASP A 1 166 ? -4.178 -1.800 17.785 1.00 96.81 166 ASP A O 1
ATOM 1241 N N . GLN A 1 167 ? -5.818 -2.724 16.564 1.00 97.25 167 GLN A N 1
ATOM 1242 C CA . GLN A 1 167 ? -4.962 -3.759 15.983 1.00 97.25 167 GLN A CA 1
ATOM 1243 C C . GLN A 1 167 ? -3.941 -3.150 15.021 1.00 97.25 167 GLN A C 1
ATOM 1245 O O . GLN A 1 167 ? -2.758 -3.472 15.119 1.00 97.25 167 GLN A O 1
ATOM 1250 N N . TRP A 1 168 ? -4.356 -2.229 14.148 1.00 97.31 168 TRP A N 1
ATOM 1251 C CA . TRP A 1 168 ? -3.447 -1.522 13.245 1.00 97.31 168 TRP A CA 1
ATOM 1252 C C . TRP A 1 168 ? -2.362 -0.754 13.993 1.00 97.31 168 TRP A C 1
ATOM 1254 O O . TRP A 1 168 ? -1.187 -0.850 13.633 1.00 97.31 168 TRP A O 1
ATOM 1264 N N . ILE A 1 169 ? -2.733 -0.049 15.063 1.00 97.81 169 ILE A N 1
ATOM 1265 C CA . ILE A 1 169 ? -1.787 0.672 15.922 1.00 97.81 169 ILE A CA 1
ATOM 1266 C C . ILE A 1 169 ? -0.781 -0.300 16.548 1.00 97.81 169 ILE A C 1
ATOM 1268 O O . ILE A 1 169 ? 0.428 -0.062 16.478 1.00 97.81 169 ILE A O 1
ATOM 1272 N N . LYS A 1 170 ? -1.254 -1.413 17.122 1.00 97.62 170 LYS A N 1
ATOM 1273 C CA . LYS A 1 170 ? -0.382 -2.412 17.759 1.00 97.62 170 LYS A CA 1
ATOM 1274 C C . LYS A 1 170 ? 0.547 -3.089 16.754 1.00 97.62 170 LYS A C 1
ATOM 1276 O O . LYS A 1 170 ? 1.727 -3.241 17.047 1.00 97.62 170 LYS A O 1
ATOM 1281 N N . ILE A 1 171 ? 0.051 -3.445 15.569 1.00 96.75 171 ILE A N 1
ATOM 1282 C CA . ILE A 1 171 ? 0.861 -4.052 14.504 1.00 96.75 171 ILE A CA 1
ATOM 1283 C C . ILE A 1 171 ? 1.933 -3.066 14.031 1.00 96.75 171 ILE A C 1
ATOM 1285 O O . ILE A 1 171 ? 3.104 -3.431 13.967 1.00 96.75 171 ILE A O 1
ATOM 1289 N N . ALA A 1 172 ? 1.570 -1.808 13.765 1.00 96.62 172 ALA A N 1
ATOM 1290 C CA . ALA A 1 172 ? 2.518 -0.776 13.343 1.00 96.62 172 ALA A CA 1
ATOM 1291 C C . ALA A 1 172 ? 3.625 -0.520 14.383 1.00 96.62 172 ALA A C 1
ATOM 1293 O O . ALA A 1 172 ? 4.755 -0.196 14.013 1.00 96.62 172 ALA A O 1
ATOM 1294 N N . ALA A 1 173 ? 3.321 -0.688 15.673 1.00 97.38 173 ALA A N 1
ATOM 1295 C CA . ALA A 1 173 ? 4.281 -0.533 16.762 1.00 97.38 173 ALA A CA 1
ATOM 1296 C C . ALA A 1 173 ? 5.311 -1.678 16.858 1.00 97.38 173 ALA A C 1
ATOM 1298 O O . ALA A 1 173 ? 6.355 -1.484 17.477 1.00 97.38 173 ALA A O 1
ATOM 1299 N N . LEU A 1 174 ? 5.067 -2.844 16.241 1.00 96.19 174 LEU A N 1
ATOM 1300 C CA . LEU A 1 174 ? 6.011 -3.973 16.269 1.00 96.19 174 LEU A CA 1
ATOM 1301 C C . LEU A 1 174 ? 7.290 -3.713 15.448 1.00 96.19 174 LEU A C 1
ATOM 1303 O O . LEU A 1 174 ? 8.342 -4.270 15.760 1.00 96.19 174 LEU A O 1
ATOM 1307 N N . GLY A 1 175 ? 7.213 -2.872 14.410 1.00 92.06 175 GLY A N 1
ATOM 1308 C CA . GLY A 1 175 ? 8.348 -2.519 13.550 1.00 92.06 175 GLY A CA 1
ATOM 1309 C C . GLY A 1 175 ? 8.856 -3.650 12.638 1.00 92.06 175 GLY A C 1
ATOM 1310 O O . GLY A 1 175 ? 8.350 -4.770 12.628 1.00 92.06 175 GLY A O 1
ATOM 1311 N N . THR A 1 176 ? 9.893 -3.364 11.846 1.00 82.31 176 THR A N 1
ATOM 1312 C CA . THR A 1 176 ? 10.387 -4.231 10.751 1.00 82.31 176 THR A CA 1
ATOM 1313 C C . THR A 1 176 ? 11.030 -5.555 11.194 1.00 82.31 176 THR A C 1
ATOM 1315 O O . THR A 1 176 ? 11.312 -6.405 10.353 1.00 82.31 176 THR A O 1
ATOM 1318 N N . GLY A 1 177 ? 11.246 -5.756 12.499 1.00 87.19 177 GLY A N 1
ATOM 1319 C CA . GLY A 1 177 ? 11.773 -6.993 13.092 1.00 87.19 177 GLY A CA 1
ATOM 1320 C C . GLY A 1 177 ? 10.710 -7.896 13.724 1.00 87.19 177 GLY A C 1
ATOM 1321 O O . GLY A 1 177 ? 11.061 -8.854 14.416 1.00 87.19 177 GLY A O 1
ATOM 1322 N N . ALA A 1 178 ? 9.425 -7.580 13.538 1.00 93.81 178 ALA A N 1
ATOM 1323 C CA . ALA A 1 178 ? 8.330 -8.344 14.114 1.00 93.81 178 ALA A CA 1
ATOM 1324 C C . ALA A 1 178 ? 8.398 -9.823 13.716 1.00 93.81 178 ALA A C 1
ATOM 1326 O O . ALA A 1 178 ? 8.606 -10.175 12.552 1.00 93.81 178 ALA A O 1
ATOM 1327 N N . LYS A 1 179 ? 8.168 -10.702 14.692 1.00 95.25 179 LYS A N 1
ATOM 1328 C CA . LYS A 1 179 ? 7.960 -12.124 14.429 1.00 95.25 179 LYS A CA 1
ATOM 1329 C C . LYS A 1 179 ? 6.491 -12.374 14.105 1.00 95.25 179 LYS A C 1
ATOM 1331 O O . LYS A 1 179 ? 5.611 -11.648 14.572 1.00 95.25 179 LYS A O 1
ATOM 1336 N N . ARG A 1 180 ? 6.211 -13.421 13.326 1.00 93.31 180 ARG A N 1
ATOM 1337 C CA . ARG A 1 180 ? 4.834 -13.773 12.951 1.00 93.31 180 ARG A CA 1
ATOM 1338 C C . ARG A 1 180 ? 3.978 -14.044 14.187 1.00 93.31 180 ARG A C 1
ATOM 1340 O O . ARG A 1 180 ? 2.832 -13.617 14.214 1.00 93.31 180 ARG A O 1
ATOM 1347 N N . GLU A 1 181 ? 4.561 -14.668 15.206 1.00 94.81 181 GLU A N 1
ATOM 1348 C CA . GLU A 1 181 ? 3.917 -14.986 16.481 1.00 94.81 181 GLU A CA 1
ATOM 1349 C C . GLU A 1 181 ? 3.417 -13.722 17.197 1.00 94.81 181 GLU A C 1
ATOM 1351 O O . GLU A 1 181 ? 2.318 -13.710 17.748 1.00 94.81 181 GLU A O 1
ATOM 1356 N N . SER A 1 182 ? 4.194 -12.634 17.139 1.00 96.25 182 SER A N 1
ATOM 1357 C CA . SER A 1 182 ? 3.816 -11.343 17.724 1.00 96.25 182 SER A CA 1
ATOM 1358 C C . SER A 1 182 ? 2.619 -10.724 17.011 1.00 96.25 182 SER A C 1
ATOM 1360 O O . SER A 1 182 ? 1.756 -10.155 17.666 1.00 96.25 182 SER A O 1
ATOM 1362 N N . VAL A 1 183 ? 2.543 -10.857 15.683 1.00 95.69 183 VAL A N 1
ATOM 1363 C CA . VAL A 1 183 ? 1.387 -10.387 14.908 1.00 95.69 183 VAL A CA 1
ATOM 1364 C C . VAL A 1 183 ? 0.165 -11.253 15.198 1.00 95.69 183 VAL A C 1
ATOM 1366 O O . VAL A 1 183 ? -0.897 -10.713 15.478 1.00 95.69 183 VAL A O 1
ATOM 1369 N N . THR A 1 184 ? 0.299 -12.583 15.185 1.00 94.69 184 THR A N 1
ATOM 1370 C CA . THR A 1 184 ? -0.831 -13.494 15.436 1.00 94.69 184 THR A CA 1
ATOM 1371 C C . THR A 1 184 ? -1.411 -13.340 16.837 1.00 94.69 184 THR A C 1
ATOM 1373 O O . THR A 1 184 ? -2.617 -13.459 16.990 1.00 94.69 184 THR A O 1
ATOM 1376 N N . ALA A 1 185 ? -0.594 -12.999 17.840 1.00 96.62 185 ALA A N 1
ATOM 1377 C CA . ALA A 1 185 ? -1.068 -12.721 19.199 1.00 96.62 185 ALA A CA 1
ATOM 1378 C C . ALA A 1 185 ? -1.967 -11.472 19.301 1.00 96.62 185 ALA A C 1
ATOM 1380 O O . ALA A 1 185 ? -2.638 -11.278 20.312 1.00 96.62 185 ALA A O 1
ATOM 1381 N N . LEU A 1 186 ? -1.973 -10.612 18.276 1.00 96.25 186 LEU A N 1
ATOM 1382 C CA . LEU A 1 186 ? -2.855 -9.446 18.182 1.00 96.25 186 LEU A CA 1
ATOM 1383 C C . LEU A 1 186 ? -4.160 -9.746 17.435 1.00 96.25 186 LEU A C 1
ATOM 1385 O O . LEU A 1 186 ? -5.037 -8.881 17.385 1.00 96.25 186 LEU A O 1
ATOM 1389 N N . LEU A 1 187 ? -4.275 -10.928 16.827 1.00 95.94 187 LEU A N 1
ATOM 1390 C CA . LEU A 1 187 ? -5.428 -11.348 16.040 1.00 95.94 187 LEU A CA 1
ATOM 1391 C C . LEU A 1 187 ? -6.404 -12.160 16.894 1.00 95.94 187 LEU A C 1
ATOM 1393 O O . LEU A 1 187 ? -6.026 -12.778 17.885 1.00 95.94 187 LEU A O 1
ATOM 1397 N N . THR A 1 188 ? -7.669 -12.169 16.490 1.00 96.38 188 THR A N 1
ATOM 1398 C CA . THR A 1 188 ? -8.682 -13.072 17.047 1.00 96.38 188 THR A CA 1
ATOM 1399 C C . THR A 1 188 ? -8.560 -14.467 16.435 1.00 96.38 188 THR A C 1
ATOM 1401 O O . THR A 1 188 ? -8.032 -14.622 15.334 1.00 96.38 188 THR A O 1
ATOM 1404 N N . ASP A 1 189 ? -9.126 -15.483 17.087 1.00 95.50 189 ASP A N 1
ATOM 1405 C CA . ASP A 1 189 ? -9.138 -16.856 16.554 1.00 95.50 189 ASP A CA 1
ATOM 1406 C C . ASP A 1 189 ? -9.776 -16.935 15.157 1.00 95.50 189 ASP A C 1
ATOM 1408 O O . ASP A 1 189 ? -9.287 -17.645 14.280 1.00 95.50 189 ASP A O 1
ATOM 1412 N N . VAL A 1 190 ? -10.824 -16.139 14.909 1.00 94.88 190 VAL A N 1
ATOM 1413 C CA . VAL A 1 190 ? -11.487 -16.048 13.596 1.00 94.88 190 VAL A CA 1
ATOM 1414 C C . VAL A 1 190 ? -10.540 -15.475 12.537 1.00 94.88 190 VAL A C 1
ATOM 1416 O O . VAL A 1 190 ? -10.468 -15.991 11.424 1.00 94.88 190 VAL A O 1
ATOM 1419 N N . GLN A 1 191 ? -9.782 -14.432 12.880 1.00 95.12 191 GLN A N 1
ATOM 1420 C CA . GLN A 1 191 ? -8.780 -13.833 11.994 1.00 95.12 191 GLN A CA 1
ATOM 1421 C C . GLN A 1 191 ? -7.614 -14.794 11.726 1.00 95.12 191 GLN A C 1
ATOM 1423 O O . GLN A 1 191 ? -7.119 -14.868 10.601 1.00 95.12 191 GLN A O 1
ATOM 1428 N N . ILE A 1 192 ? -7.188 -15.558 12.736 1.00 93.88 192 ILE A N 1
ATOM 1429 C CA . ILE A 1 192 ? -6.152 -16.588 12.592 1.00 93.88 192 ILE A CA 1
ATOM 1430 C C . ILE A 1 192 ? -6.634 -17.685 11.637 1.00 93.88 192 ILE A C 1
ATOM 1432 O O . ILE A 1 192 ? -5.926 -18.004 10.683 1.00 93.88 192 ILE A O 1
ATOM 1436 N N . ALA A 1 193 ? -7.854 -18.193 11.820 1.00 92.56 193 ALA A N 1
ATOM 1437 C CA . ALA A 1 193 ? -8.445 -19.189 10.929 1.00 92.56 193 ALA A CA 1
ATOM 1438 C C . ALA A 1 193 ? -8.569 -18.669 9.484 1.00 92.56 193 ALA A C 1
ATOM 1440 O O . ALA A 1 193 ? -8.222 -19.375 8.534 1.00 92.56 193 ALA A O 1
ATOM 1441 N N . ALA A 1 194 ? -8.986 -17.410 9.302 1.00 92.06 194 ALA A N 1
ATOM 1442 C CA . ALA A 1 194 ? -9.012 -16.767 7.989 1.00 92.06 194 ALA A CA 1
ATOM 1443 C C . ALA A 1 194 ? -7.607 -16.719 7.359 1.00 92.06 194 ALA A C 1
ATOM 1445 O O . ALA A 1 194 ? -7.428 -17.101 6.201 1.00 92.06 194 ALA A O 1
ATOM 1446 N N . LEU A 1 195 ? -6.583 -16.346 8.133 1.00 91.12 195 LEU A N 1
ATOM 1447 C CA . LEU A 1 195 ? -5.196 -16.304 7.670 1.00 91.12 195 LEU A CA 1
ATOM 1448 C C . LEU A 1 195 ? -4.646 -17.687 7.283 1.00 91.12 195 LEU A C 1
ATOM 1450 O O . LEU A 1 195 ? -3.848 -17.795 6.349 1.00 91.12 195 LEU A O 1
ATOM 1454 N N . GLU A 1 196 ? -5.046 -18.738 7.996 1.00 91.00 196 GLU A N 1
ATOM 1455 C CA . GLU A 1 196 ? -4.686 -20.121 7.676 1.00 91.00 196 GLU A CA 1
ATOM 1456 C C . GLU A 1 196 ? -5.374 -20.608 6.402 1.00 91.00 196 GLU A C 1
ATOM 1458 O O . GLU A 1 196 ? -4.715 -21.216 5.558 1.00 91.00 196 GLU A O 1
ATOM 1463 N N . SER A 1 197 ? -6.652 -20.266 6.216 1.00 89.56 197 SER A N 1
ATOM 1464 C CA . SER A 1 197 ? -7.406 -20.589 4.998 1.00 89.56 197 SER A CA 1
ATOM 1465 C C . SER A 1 197 ? -6.850 -19.899 3.745 1.00 89.56 197 SER A C 1
ATOM 1467 O O . SER A 1 197 ? -6.889 -20.463 2.654 1.00 89.56 197 SER A O 1
ATOM 1469 N N . ALA A 1 198 ? -6.254 -18.712 3.903 1.00 88.19 198 ALA A N 1
ATOM 1470 C CA . ALA A 1 198 ? -5.603 -17.971 2.824 1.00 88.19 198 ALA A CA 1
ATOM 1471 C C . ALA A 1 198 ? -4.220 -18.536 2.441 1.00 88.19 198 ALA A C 1
ATOM 1473 O O . ALA A 1 198 ? -3.595 -18.069 1.481 1.00 88.19 198 ALA A O 1
ATOM 1474 N N . ARG A 1 199 ? -3.693 -19.514 3.191 1.00 86.38 199 ARG A N 1
ATOM 1475 C CA . ARG A 1 199 ? -2.390 -20.116 2.904 1.00 86.38 199 ARG A CA 1
ATOM 1476 C C . ARG A 1 199 ? -2.525 -21.089 1.725 1.00 86.38 199 ARG A C 1
ATOM 1478 O O . ARG A 1 199 ? -3.379 -21.970 1.768 1.00 86.38 199 ARG A O 1
ATOM 1485 N N . PRO A 1 200 ? -1.666 -20.999 0.692 1.00 81.44 200 PRO A N 1
ATOM 1486 C CA . PRO A 1 200 ? -1.672 -21.995 -0.372 1.00 81.44 200 PRO A CA 1
ATOM 1487 C C . PRO A 1 200 ? -1.391 -23.392 0.214 1.00 81.44 200 PRO A C 1
ATOM 1489 O O . PRO A 1 200 ? -0.584 -23.498 1.150 1.00 81.44 200 PRO A O 1
ATOM 1492 N N . PRO A 1 201 ? -2.033 -24.454 -0.312 1.00 79.88 201 PRO A N 1
ATOM 1493 C CA . PRO A 1 201 ? -1.803 -25.816 0.153 1.00 79.88 201 PRO A CA 1
ATOM 1494 C C . PRO A 1 201 ? -0.313 -26.149 0.049 1.00 79.88 201 PRO A C 1
ATOM 1496 O O . PRO A 1 201 ? 0.343 -25.820 -0.941 1.00 79.88 201 PRO A O 1
ATOM 1499 N N . ARG A 1 202 ? 0.238 -26.772 1.096 1.00 77.19 202 ARG A N 1
ATOM 1500 C CA . ARG A 1 202 ? 1.605 -27.300 1.054 1.00 77.19 202 ARG A CA 1
ATOM 1501 C C . ARG A 1 202 ? 1.584 -28.534 0.151 1.00 77.19 202 ARG A C 1
ATOM 1503 O O . ARG A 1 202 ? 1.092 -29.573 0.580 1.00 77.19 202 ARG A O 1
ATOM 1510 N N . GLY A 1 203 ? 2.013 -28.362 -1.098 1.00 65.75 203 GLY A N 1
ATOM 1511 C CA . GLY A 1 203 ? 2.344 -29.465 -2.003 1.00 65.75 203 GLY A CA 1
ATOM 1512 C C . GLY A 1 203 ? 3.682 -30.098 -1.661 1.00 65.75 203 GLY A C 1
ATOM 1513 O O . GLY A 1 203 ? 4.485 -29.429 -0.965 1.00 65.75 203 GLY A O 1
#

Secondary structure (DSSP, 8-state):
-----------------------------------PPPPTT-STT-PPPPP-TTTS-HHHHHHHHT--HHHHHHHHHHHHHHHHHTSPPPPPPPTTSPPPPPPPHHHHHHHHHHHHHHHHHHHHHHHHTS-TTHHHHHHHHHHHHHHHHHTT--HHHHHHHT--HHHHHHHHHH-TT--HHHHHTTS-HHHHHHHHHTSPP--

pLDDT: mean 82.6, std 19.55, range [37.84, 98.56]

Foldseek 3Di:
DDDDDDDDDDDDDDDDDDDDDDDDDPPDDDDDDPDPDDDPPPDPDPDPDQFFPLNADLLCLCLQLVDDPVLSVVLVVLNVVLCVQLPPPDPDQPPVNDDDDDDDPVRVVVSVVSNVVSSVVSRVVSLVSHDPVSNVSNVLQSLLVLLCVLQVQDSVLVSVQSADSVLSNQSSVCGNPDHPVSNVVSGDPSSVVSSVVPDDDDD

Sequence (203 aa):
MNPTKQTMTAIFIALLAVASASPVLAQRGGGGGFGGPGGPGGMRGRQPMPVSAATLPLEVMNEYLALTPTQTAQIKTITQTLRETNRPPRPEPGLNGERPAPPTREEREAQRKTMEAAMQKASTEIISLLTDTQKPRLATLVKGFDVLQAVRIPPFAVQDLKLTDDQWIKIAALGTGAKRESVTALLTDVQIAALESARPPRG